Protein AF-0000000084952678 (afdb_homodimer)

Sequence (380 aa):
MEDLIHIQKTFEKIVFIDKRVNNREFEDCIFKNCDFSNSDFSNNTFMDCEFIDCNLSMTQLLGTSLKTVNFTNCKLMGIQFHSCTDFLFGVNFQDCVLDYSSFSNKKMPKTKFNNCSMKEVSFIGTILTQSVFDNCNLEGAIFNDTQLKEVNFLTAYNYKIDPEYNPMKKARFSSQGIPGLLDKYDIKIQMEDLIHIQKTFEKIVFIDKRVNNREFEDCIFKNCDFSNSDFSNNTFMDCEFIDCNLSMTQLLGTSLKTVNFTNCKLMGIQFHSCTDFLFGVNFQDCVLDYSSFSNKKMPKTKFNNCSMKEVSFIGTILTQSVFDNCNLEGAIFNDTQLKEVNFLTAYNYKIDPEYNPMKKARFSSQGIPGLLDKYDIKIQ

Foldseek 3Di:
DPAAEAECEEAEAAEQDQEEDERHEYENYEYECYEHDLYEHEHYEYANYEYENYEHDNYEHAQYHDAAYEYELYEHEQYACCRYDQVNREYEYYNYEHENYEPELHEYEQHEDANYEHALYEHHNYEHACYEHHQYEHANYDDFLYEAALYECDNYANAADACVGYPYHNYDYHPVHCVSNVVVVPDDDD/DPAAEAECEEAEAAEQDQEEDERHEYENYEYECYEHDLYEHEHYEYANYEYENYEHDNYEHAQYHDAAYEYELYEHEQYACCRYDQVNREYEYYNYEHENYEPELHEYEQHEDANYEHALYEHHNYEHACYEHHQYEHANYDDFLYEQAQYECDNYANAADACVGYPYHNYDYHPVHCVSNVVVVPDDDD

Nearest PDB structures (foldseek):
  2xt2-assembly1_B  TM=9.492E-01  e=3.886E-18  Xanthomonas albilineans
  2xt4-assembly1_A  TM=9.647E-01  e=7.272E-17  Xanthomonas albilineans
  2xty-assembly1_A  TM=5.445E-01  e=5.117E-12  Klebsiella pneumoniae
  2xtx-assembly1_B  TM=5.196E-01  e=2.709E-11  Klebsiella pneumoniae
  5dqa-assembly3_C-2  TM=5.218E-01  e=1.540E-09  synthetic construct

Organism: Flavobacterium frigoris (strain PS1) (NCBI:txid1086011)

Structure (mmCIF, N/CA/C/O backbone):
data_AF-0000000084952678-model_v1
#
loop_
_entity.id
_entity.type
_entity.pdbx_description
1 polymer 'Pentapeptide repeat-containing protein'
#
loop_
_atom_site.group_PDB
_atom_site.id
_atom_site.type_symbol
_atom_site.label_atom_id
_atom_site.label_alt_id
_atom_site.label_comp_id
_atom_site.label_asym_id
_atom_site.label_entity_id
_atom_site.label_seq_id
_atom_site.pdbx_PDB_ins_code
_atom_site.Cartn_x
_atom_site.Cartn_y
_atom_site.Cartn_z
_atom_site.occupancy
_atom_site.B_iso_or_equiv
_atom_site.auth_seq_id
_atom_site.auth_comp_id
_atom_site.auth_asym_id
_atom_site.auth_atom_id
_atom_site.pdbx_PDB_model_num
ATOM 1 N N . MET A 1 1 ? -4.527 -42.344 -37.062 1 42.5 1 MET A N 1
ATOM 2 C CA . MET A 1 1 ? -3.441 -42.906 -36.281 1 42.5 1 MET A CA 1
ATOM 3 C C . MET A 1 1 ? -3.91 -43.25 -34.875 1 42.5 1 MET A C 1
ATOM 5 O O . MET A 1 1 ? -4.617 -42.438 -34.25 1 42.5 1 MET A O 1
ATOM 9 N N . GLU A 1 2 ? -4.18 -44.25 -34.438 1 49.59 2 GLU A N 1
ATOM 10 C CA . GLU A 1 2 ? -4.867 -44.656 -33.219 1 49.59 2 GLU A CA 1
ATOM 11 C C . GLU A 1 2 ? -4.215 -44.062 -31.984 1 49.59 2 GLU A C 1
ATOM 13 O O . GLU A 1 2 ? -3.006 -44.188 -31.781 1 49.59 2 GLU A O 1
ATOM 18 N N . ASP A 1 3 ? -4.684 -42.906 -31.391 1 63.06 3 ASP A N 1
ATOM 19 C CA . ASP A 1 3 ? -4.148 -42.312 -30.172 1 63.06 3 ASP A CA 1
ATOM 20 C C . ASP A 1 3 ? -3.844 -43.375 -29.125 1 63.06 3 ASP A C 1
ATOM 22 O O . ASP A 1 3 ? -4.641 -44.312 -28.922 1 63.06 3 ASP A O 1
ATOM 26 N N . LEU A 1 4 ? -2.58 -43.656 -28.875 1 87.19 4 LEU A N 1
ATOM 27 C CA . LEU A 1 4 ? -2.221 -44.562 -27.781 1 87.19 4 LEU A CA 1
ATOM 28 C C . LEU A 1 4 ? -2.725 -44.031 -26.453 1 87.19 4 LEU A C 1
ATOM 30 O O . LEU A 1 4 ? -2.537 -42.875 -26.125 1 87.19 4 LEU A O 1
ATOM 34 N N . ILE A 1 5 ? -3.738 -44.719 -25.859 1 94.31 5 ILE A N 1
ATOM 35 C CA . ILE A 1 5 ? -4.332 -44.375 -24.578 1 94.31 5 ILE A CA 1
ATOM 36 C C . ILE A 1 5 ? -3.756 -45.281 -23.484 1 94.31 5 ILE A C 1
ATOM 38 O O . ILE A 1 5 ? -3.688 -46.5 -23.641 1 94.31 5 ILE A O 1
ATOM 42 N N . HIS A 1 6 ? -3.271 -44.656 -22.453 1 96.69 6 HIS A N 1
ATOM 43 C CA . HIS A 1 6 ? -2.818 -45.344 -21.234 1 96.69 6 HIS A CA 1
ATOM 44 C C . HIS A 1 6 ? -3.744 -45.031 -20.062 1 96.69 6 HIS A C 1
ATOM 46 O O . HIS A 1 6 ? -3.998 -43.875 -19.75 1 96.69 6 HIS A O 1
ATOM 52 N N . ILE A 1 7 ? -4.285 -46.094 -19.5 1 97.56 7 ILE A N 1
ATOM 53 C CA . ILE A 1 7 ? -5.207 -45.906 -18.391 1 97.56 7 ILE A CA 1
ATOM 54 C C . ILE A 1 7 ? -4.695 -46.656 -17.172 1 97.56 7 ILE A C 1
ATOM 56 O O . ILE A 1 7 ? -4.312 -47.812 -17.281 1 97.56 7 ILE A O 1
ATOM 60 N N . GLN A 1 8 ? -4.605 -46 -16.062 1 98.06 8 GLN A N 1
ATOM 61 C CA . GLN A 1 8 ? -4.277 -46.625 -14.789 1 98.06 8 GLN A CA 1
ATOM 62 C C . GLN A 1 8 ? -2.943 -47.344 -14.867 1 98.06 8 GLN A C 1
ATOM 64 O O . GLN A 1 8 ? -2.85 -48.531 -14.5 1 98.06 8 GLN A O 1
ATOM 69 N N . LYS A 1 9 ? -2.023 -46.656 -15.375 1 97.94 9 LYS A N 1
ATOM 70 C CA . LYS A 1 9 ? -0.67 -47.188 -15.469 1 97.94 9 LYS A CA 1
ATOM 71 C C . LYS A 1 9 ? 0.309 -46.375 -14.633 1 97.94 9 LYS A C 1
ATOM 73 O O . LYS A 1 9 ? 0.067 -45.188 -14.367 1 97.94 9 LYS A O 1
ATOM 78 N N . THR A 1 10 ? 1.271 -47.062 -14.148 1 98.62 10 THR A N 1
ATOM 79 C CA . THR A 1 10 ? 2.395 -46.406 -13.492 1 98.62 10 THR A CA 1
ATOM 80 C C . THR A 1 10 ? 3.65 -46.5 -14.359 1 98.62 10 THR A C 1
ATOM 82 O O . THR A 1 10 ? 4.02 -47.594 -14.812 1 98.62 10 THR A O 1
ATOM 85 N N . PHE A 1 11 ? 4.262 -45.438 -14.688 1 98.06 11 PHE A N 1
ATOM 86 C CA . PHE A 1 11 ? 5.531 -45.312 -15.398 1 98.06 11 PHE A CA 1
ATOM 87 C C . PHE A 1 11 ? 6.648 -44.938 -14.445 1 98.06 11 PHE A C 1
ATOM 89 O O . PHE A 1 11 ? 6.613 -43.844 -13.844 1 98.06 11 PHE A O 1
ATOM 96 N N . GLU A 1 12 ? 7.57 -45.812 -14.219 1 98.25 12 GLU A N 1
ATOM 97 C CA . GLU A 1 12 ? 8.609 -45.594 -13.219 1 98.25 12 GLU A CA 1
ATOM 98 C C . GLU A 1 12 ? 10 -45.594 -13.859 1 98.25 12 GLU A C 1
ATOM 100 O O . GLU A 1 12 ? 10.297 -46.469 -14.68 1 98.25 12 GLU A O 1
ATOM 105 N N . LYS A 1 13 ? 10.828 -44.594 -13.578 1 98.25 13 LYS A N 1
ATOM 106 C CA . LYS A 1 13 ? 12.234 -44.5 -13.945 1 98.25 13 LYS A CA 1
ATOM 107 C C . LYS A 1 13 ? 12.414 -44.469 -15.461 1 98.25 13 LYS A C 1
ATOM 109 O O . LYS A 1 13 ? 13.32 -45.094 -16 1 98.25 13 LYS A O 1
ATOM 114 N N . ILE A 1 14 ? 11.484 -43.812 -15.977 1 97.38 14 ILE A N 1
ATOM 115 C CA . ILE A 1 14 ? 11.594 -43.594 -17.422 1 97.38 14 ILE A CA 1
ATOM 116 C C . ILE A 1 14 ? 12.438 -42.375 -17.703 1 97.38 14 ILE A C 1
ATOM 118 O O . ILE A 1 14 ? 12.227 -41.312 -17.109 1 97.38 14 ILE A O 1
ATOM 122 N N . VAL A 1 15 ? 13.438 -42.469 -18.562 1 97.44 15 VAL A N 1
ATOM 123 C CA . VAL A 1 15 ? 14.281 -41.344 -18.984 1 97.44 15 VAL A CA 1
ATOM 124 C C . VAL A 1 15 ? 14.008 -41.031 -20.453 1 97.44 15 VAL A C 1
ATOM 126 O O . VAL A 1 15 ? 14.445 -41.75 -21.344 1 97.44 15 VAL A O 1
ATOM 129 N N . PHE A 1 16 ? 13.258 -40.094 -20.766 1 95.38 16 PHE A N 1
ATOM 130 C CA . PHE A 1 16 ? 12.906 -39.625 -22.109 1 95.38 16 PHE A CA 1
ATOM 131 C C . PHE A 1 16 ? 13.398 -38.219 -22.344 1 95.38 16 PHE A C 1
ATOM 133 O O . PHE A 1 16 ? 12.633 -37.344 -22.781 1 95.38 16 PHE A O 1
ATOM 140 N N . ILE A 1 17 ? 14.664 -37.906 -22.078 1 95.25 17 ILE A N 1
ATOM 141 C CA . ILE A 1 17 ? 15.289 -36.625 -22.266 1 95.25 17 ILE A CA 1
ATOM 142 C C . ILE A 1 17 ? 15.406 -36.312 -23.75 1 95.25 17 ILE A C 1
ATOM 144 O O . ILE A 1 17 ? 15.828 -37.156 -24.547 1 95.25 17 ILE A O 1
ATOM 148 N N . ASP A 1 18 ? 14.945 -35.156 -24.203 1 95.25 18 ASP A N 1
ATOM 149 C CA . ASP A 1 18 ? 15.094 -34.688 -25.578 1 95.25 18 ASP A CA 1
ATOM 150 C C . ASP A 1 18 ? 14.312 -35.594 -26.547 1 95.25 18 ASP A C 1
ATOM 152 O O . ASP A 1 18 ? 14.742 -35.812 -27.672 1 95.25 18 ASP A O 1
ATOM 156 N N . LYS A 1 19 ? 13.258 -36.188 -25.969 1 95.25 19 LYS A N 1
ATOM 157 C CA . LYS A 1 19 ? 12.438 -37.031 -26.812 1 95.25 19 LYS A CA 1
ATOM 158 C C . LYS A 1 19 ? 11.094 -36.375 -27.125 1 95.25 19 LYS A C 1
ATOM 160 O O . LYS A 1 19 ? 10.773 -35.312 -26.594 1 95.25 19 LYS A O 1
ATOM 165 N N . ARG A 1 20 ? 10.438 -37.031 -28.109 1 95.81 20 ARG A N 1
ATOM 166 C CA . ARG A 1 20 ? 9.094 -36.594 -28.469 1 95.81 20 ARG A CA 1
ATOM 167 C C . ARG A 1 20 ? 8.055 -37.656 -28.156 1 95.81 20 ARG A C 1
ATOM 169 O O . ARG A 1 20 ? 8.188 -38.812 -28.578 1 95.81 20 ARG A O 1
ATOM 176 N N . VAL A 1 21 ? 7.207 -37.375 -27.344 1 93.25 21 VAL A N 1
ATOM 177 C CA . VAL A 1 21 ? 6.043 -38.219 -27.016 1 93.25 21 VAL A CA 1
ATOM 178 C C . VAL A 1 21 ? 4.766 -37.375 -27.203 1 93.25 21 VAL A C 1
ATOM 180 O O . VAL A 1 21 ? 4.422 -36.562 -26.375 1 93.25 21 VAL A O 1
ATOM 183 N N . ASN A 1 22 ? 4.117 -37.594 -28.344 1 95.94 22 ASN A N 1
ATOM 184 C CA . ASN A 1 22 ? 2.992 -36.75 -28.688 1 95.94 22 ASN A CA 1
ATOM 185 C C . ASN A 1 22 ? 1.729 -37.531 -28.969 1 95.94 22 ASN A C 1
ATOM 187 O O . ASN A 1 22 ? 1.797 -38.75 -29.188 1 95.94 22 ASN A O 1
ATOM 191 N N . ASN A 1 23 ? 0.674 -36.906 -28.828 1 95.88 23 ASN A N 1
ATOM 192 C CA . ASN A 1 23 ? -0.629 -37.438 -29.219 1 95.88 23 ASN A CA 1
ATOM 193 C C . ASN A 1 23 ? -0.974 -38.688 -28.438 1 95.88 23 ASN A C 1
ATOM 195 O O . ASN A 1 23 ? -1.36 -39.719 -29.031 1 95.88 23 ASN A O 1
ATOM 199 N N . ARG A 1 24 ? -0.825 -38.625 -27.25 1 96.81 24 ARG A N 1
ATOM 200 C CA . ARG A 1 24 ? -1.184 -39.688 -26.344 1 96.81 24 ARG A CA 1
ATOM 201 C C . ARG A 1 24 ? -2.148 -39.219 -25.266 1 96.81 24 ARG A C 1
ATOM 203 O O . ARG A 1 24 ? -2.311 -38 -25.062 1 96.81 24 ARG A O 1
ATOM 210 N N . GLU A 1 25 ? -2.834 -40.094 -24.734 1 98.12 25 GLU A N 1
ATOM 211 C CA . GLU A 1 25 ? -3.73 -39.812 -23.625 1 98.12 25 GLU A CA 1
ATOM 212 C C . GLU A 1 25 ? -3.373 -40.656 -22.391 1 98.12 25 GLU A C 1
ATOM 214 O O . GLU A 1 25 ? -3.174 -41.875 -22.5 1 98.12 25 GLU A O 1
ATOM 219 N N . PHE A 1 26 ? -3.285 -40.031 -21.344 1 98.38 26 PHE A N 1
ATOM 220 C CA . PHE A 1 26 ? -3.014 -40.656 -20.062 1 98.38 26 PHE A CA 1
ATOM 221 C C . PHE A 1 26 ? -4.121 -40.375 -19.062 1 98.38 26 PHE A C 1
ATOM 223 O O . PHE A 1 26 ? -4.445 -39.188 -18.812 1 98.38 26 PHE A O 1
ATOM 230 N N . GLU A 1 27 ? -4.734 -41.375 -18.578 1 98.5 27 GLU A N 1
ATOM 231 C CA . GLU A 1 27 ? -5.789 -41.188 -17.594 1 98.5 27 GLU A CA 1
ATOM 232 C C . GLU A 1 27 ? -5.496 -42.031 -16.344 1 98.5 27 GLU A C 1
ATOM 234 O O . GLU A 1 27 ? -5.234 -43.219 -16.438 1 98.5 27 GLU A O 1
ATOM 239 N N . ASP A 1 28 ? -5.539 -41.344 -15.18 1 98.69 28 ASP A N 1
ATOM 240 C CA . ASP A 1 28 ? -5.305 -42.031 -13.914 1 98.69 28 ASP A CA 1
ATOM 241 C C . ASP A 1 28 ? -3.947 -42.719 -13.906 1 98.69 28 ASP A C 1
ATOM 243 O O . ASP A 1 28 ? -3.836 -43.875 -13.492 1 98.69 28 ASP A O 1
ATOM 247 N N . CYS A 1 29 ? -2.984 -42.094 -14.461 1 98.75 29 CYS A N 1
ATOM 248 C CA . CYS A 1 29 ? -1.635 -42.625 -14.516 1 98.75 29 CYS A CA 1
ATOM 249 C C . CYS A 1 29 ? -0.728 -41.969 -13.492 1 98.75 29 CYS A C 1
ATOM 251 O O . CYS A 1 29 ? -1.014 -40.844 -13.047 1 98.75 29 CYS A O 1
ATOM 253 N N . ILE A 1 30 ? 0.281 -42.656 -13.07 1 98.88 30 ILE A N 1
ATOM 254 C CA . ILE A 1 30 ? 1.311 -42.125 -12.172 1 98.88 30 ILE A CA 1
ATOM 255 C C . ILE A 1 30 ? 2.672 -42.219 -12.859 1 98.88 30 ILE A C 1
ATOM 257 O O . ILE A 1 30 ? 3.033 -43.25 -13.43 1 98.88 30 ILE A O 1
ATOM 261 N N . PHE A 1 31 ? 3.398 -41.156 -12.883 1 98.81 31 PHE A N 1
ATOM 262 C CA . PHE A 1 31 ? 4.785 -41.094 -13.32 1 98.81 31 PHE A CA 1
ATOM 263 C C . PHE A 1 31 ? 5.719 -40.875 -12.141 1 98.81 31 PHE A C 1
ATOM 265 O O . PHE A 1 31 ? 5.562 -39.906 -11.391 1 98.81 31 PHE A O 1
ATOM 272 N N . LYS A 1 32 ? 6.625 -41.812 -11.914 1 98.75 32 LYS A N 1
ATOM 273 C CA . LYS A 1 32 ? 7.492 -41.75 -10.742 1 98.75 32 LYS A CA 1
ATOM 274 C C . LYS A 1 32 ? 8.961 -41.781 -11.141 1 98.75 32 LYS A C 1
ATOM 276 O O . LYS A 1 32 ? 9.375 -42.656 -11.914 1 98.75 32 LYS A O 1
ATOM 281 N N . ASN A 1 33 ? 9.711 -40.812 -10.609 1 98.75 33 ASN A N 1
ATOM 282 C CA . ASN A 1 33 ? 11.164 -40.812 -10.789 1 98.75 33 ASN A CA 1
ATOM 283 C C . ASN A 1 33 ? 11.539 -40.812 -12.273 1 98.75 33 ASN A C 1
ATOM 285 O O . ASN A 1 33 ? 12.43 -41.562 -12.688 1 98.75 33 ASN A O 1
ATOM 289 N N . CYS A 1 34 ? 10.828 -40.094 -13 1 98.75 34 CYS A N 1
ATOM 290 C CA . CYS A 1 34 ? 11.094 -40 -14.43 1 98.75 34 CYS A CA 1
ATOM 291 C C . CYS A 1 34 ? 11.852 -38.75 -14.781 1 98.75 34 CYS A C 1
ATOM 293 O O . CYS A 1 34 ? 11.812 -37.75 -14.023 1 98.75 34 CYS A O 1
ATOM 295 N N . ASP A 1 35 ? 12.617 -38.688 -15.836 1 98.75 35 ASP A N 1
ATOM 296 C CA . ASP A 1 35 ? 13.273 -37.5 -16.391 1 98.75 35 ASP A CA 1
ATOM 297 C C . ASP A 1 35 ? 12.797 -37.25 -17.812 1 98.75 35 ASP A C 1
ATOM 299 O O . ASP A 1 35 ? 13.156 -37.969 -18.75 1 98.75 35 ASP A O 1
ATOM 303 N N . PHE A 1 36 ? 12 -36.25 -17.953 1 98.38 36 PHE A N 1
ATOM 304 C CA . PHE A 1 36 ? 11.438 -35.844 -19.234 1 98.38 36 PHE A CA 1
ATOM 305 C C . PHE A 1 36 ? 11.984 -34.5 -19.672 1 98.38 36 PHE A C 1
ATOM 307 O O . PHE A 1 36 ? 11.352 -33.781 -20.453 1 98.38 36 PHE A O 1
ATOM 314 N N . SER A 1 37 ? 13.156 -34.062 -19.094 1 98.31 37 SER A N 1
ATOM 315 C CA . SER A 1 37 ? 13.688 -32.75 -19.359 1 98.31 37 SER A CA 1
ATOM 316 C C . SER A 1 37 ? 13.945 -32.531 -20.844 1 98.31 37 SER A C 1
ATOM 318 O O . SER A 1 37 ? 14.359 -33.469 -21.547 1 98.31 37 SER A O 1
ATOM 320 N N . ASN A 1 38 ? 13.625 -31.375 -21.375 1 98.19 38 ASN A N 1
ATOM 321 C CA . ASN A 1 38 ? 13.859 -30.906 -22.734 1 98.19 38 ASN A CA 1
ATOM 322 C C . ASN A 1 38 ? 13.062 -31.719 -23.75 1 98.19 38 ASN A C 1
ATOM 324 O O . ASN A 1 38 ? 13.383 -31.719 -24.938 1 98.19 38 ASN A O 1
ATOM 328 N N . SER A 1 39 ? 12.031 -32.375 -23.281 1 98.12 39 SER A N 1
ATOM 329 C CA . SER A 1 39 ? 11.25 -33.219 -24.188 1 98.12 39 SER A CA 1
ATOM 330 C C . SER A 1 39 ? 10.055 -32.469 -24.766 1 98.12 39 SER A C 1
ATOM 332 O O . SER A 1 39 ? 9.781 -31.328 -24.344 1 98.12 39 SER A O 1
ATOM 334 N N . ASP A 1 40 ? 9.531 -33.062 -25.812 1 98.38 40 ASP A N 1
ATOM 335 C CA . ASP A 1 40 ? 8.328 -32.5 -26.453 1 98.38 40 ASP A CA 1
ATOM 336 C C . ASP A 1 40 ? 7.105 -33.375 -26.125 1 98.38 40 ASP A C 1
ATOM 338 O O . ASP A 1 40 ? 6.906 -34.438 -26.703 1 98.38 40 ASP A O 1
ATOM 342 N N . PHE A 1 41 ? 6.277 -32.938 -25.25 1 97.81 41 PHE A N 1
ATOM 343 C CA . PHE A 1 41 ? 5.047 -33.594 -24.859 1 97.81 41 PHE A CA 1
ATOM 344 C C . PHE A 1 41 ? 3.828 -32.875 -25.422 1 97.81 41 PHE A C 1
ATOM 346 O O . PHE A 1 41 ? 2.762 -32.875 -24.797 1 97.81 41 PHE A O 1
ATOM 353 N N . SER A 1 42 ? 3.996 -32.219 -26.547 1 98.06 42 SER A N 1
ATOM 354 C CA . SER A 1 42 ? 2.896 -31.469 -27.141 1 98.06 42 SER A CA 1
ATOM 355 C C . SER A 1 42 ? 1.737 -32.375 -27.516 1 98.06 42 SER A C 1
ATOM 357 O O . SER A 1 42 ? 1.946 -33.531 -27.859 1 98.06 42 SER A O 1
ATOM 359 N N . ASN A 1 43 ? 0.541 -31.906 -27.359 1 97.75 43 ASN A N 1
ATOM 360 C CA . ASN A 1 43 ? -0.7 -32.5 -27.812 1 97.75 43 ASN A CA 1
ATOM 361 C C . ASN A 1 43 ? -0.975 -33.844 -27.094 1 97.75 43 ASN A C 1
ATOM 363 O O . ASN A 1 43 ? -1.521 -34.75 -27.688 1 97.75 43 ASN A O 1
ATOM 367 N N . ASN A 1 44 ? -0.553 -33.938 -25.906 1 98.12 44 ASN A N 1
ATOM 368 C CA . ASN A 1 44 ? -0.97 -35.031 -25.047 1 98.12 44 ASN A CA 1
ATOM 369 C C . ASN A 1 44 ? -2.121 -34.625 -24.141 1 98.12 44 ASN A C 1
ATOM 371 O O . ASN A 1 44 ? -2.375 -33.438 -23.953 1 98.12 44 ASN A O 1
ATOM 375 N N . THR A 1 45 ? -2.832 -35.531 -23.656 1 98.56 45 THR A N 1
ATOM 376 C CA . THR A 1 45 ? -3.838 -35.312 -22.625 1 98.56 45 THR A CA 1
ATOM 377 C C . THR A 1 45 ? -3.48 -36.062 -21.344 1 98.56 45 THR A C 1
ATOM 379 O O . THR A 1 45 ? -3.225 -37.281 -21.391 1 98.56 45 THR A O 1
ATOM 382 N N . PHE A 1 46 ? -3.424 -35.406 -20.297 1 98.69 46 PHE A N 1
ATOM 383 C CA . PHE A 1 46 ? -3.27 -36 -18.969 1 98.69 46 PHE A CA 1
ATOM 384 C C . PHE A 1 46 ? -4.492 -35.719 -18.109 1 98.69 46 PHE A C 1
ATOM 386 O O . PHE A 1 46 ? -4.844 -34.562 -17.891 1 98.69 46 PHE A O 1
ATOM 393 N N . MET A 1 47 ? -5.191 -36.656 -17.703 1 98.69 47 MET A N 1
ATOM 394 C CA . MET A 1 47 ? -6.371 -36.5 -16.844 1 98.69 47 MET A CA 1
ATOM 395 C C . MET A 1 47 ? -6.227 -37.312 -15.57 1 98.69 47 MET A C 1
ATOM 397 O O . MET A 1 47 ? -5.98 -38.531 -15.617 1 98.69 47 MET A O 1
ATOM 401 N N . ASP A 1 48 ? -6.34 -36.656 -14.398 1 98.75 48 ASP A N 1
ATOM 402 C CA . ASP A 1 48 ? -6.227 -37.312 -13.094 1 98.75 48 ASP A CA 1
ATOM 403 C C . ASP A 1 48 ? -4.906 -38.062 -12.969 1 98.75 48 ASP A C 1
ATOM 405 O O . ASP A 1 48 ? -4.887 -39.219 -12.555 1 98.75 48 ASP A O 1
ATOM 409 N N . CYS A 1 49 ? -3.846 -37.406 -13.352 1 98.88 49 CYS A N 1
ATOM 410 C CA . CYS A 1 49 ? -2.521 -38.031 -13.32 1 98.88 49 CYS A CA 1
ATOM 411 C C . CYS A 1 49 ? -1.673 -37.438 -12.203 1 98.88 49 CYS A C 1
ATOM 413 O O . CYS A 1 49 ? -2.008 -36.375 -11.664 1 98.88 49 CYS A O 1
ATOM 415 N N . GLU A 1 50 ? -0.623 -38.156 -11.836 1 98.88 50 GLU A N 1
ATOM 416 C CA . GLU A 1 50 ? 0.339 -37.688 -10.836 1 98.88 50 GLU A CA 1
ATOM 417 C C . GLU A 1 50 ? 1.771 -37.812 -11.344 1 98.88 50 GLU A C 1
ATOM 419 O O . GLU A 1 50 ? 2.127 -38.844 -11.945 1 98.88 50 GLU A O 1
ATOM 424 N N . PHE A 1 51 ? 2.52 -36.812 -11.195 1 98.94 51 PHE A N 1
ATOM 425 C CA . PHE A 1 51 ? 3.965 -36.844 -11.375 1 98.94 51 PHE A CA 1
ATOM 426 C C . PHE A 1 51 ? 4.68 -36.719 -10.031 1 98.94 51 PHE A C 1
ATOM 428 O O . PHE A 1 51 ? 4.41 -35.812 -9.258 1 98.94 51 PHE A O 1
ATOM 435 N N . ILE A 1 52 ? 5.539 -37.656 -9.664 1 98.94 52 ILE A N 1
ATOM 436 C CA . ILE A 1 52 ? 6.234 -37.688 -8.383 1 98.94 52 ILE A CA 1
ATOM 437 C C . ILE A 1 52 ? 7.734 -37.844 -8.617 1 98.94 52 ILE A C 1
ATOM 439 O O . ILE A 1 52 ? 8.172 -38.781 -9.281 1 98.94 52 ILE A O 1
ATOM 443 N N . ASP A 1 53 ? 8.531 -36.906 -8.094 1 98.88 53 ASP A N 1
ATOM 444 C CA . ASP A 1 53 ? 9.984 -36.969 -8.188 1 98.88 53 ASP A CA 1
ATOM 445 C C . ASP A 1 53 ? 10.445 -37.031 -9.641 1 98.88 53 ASP A C 1
ATOM 447 O O . ASP A 1 53 ? 11.273 -37.844 -10.008 1 98.88 53 ASP A O 1
ATOM 451 N N . CYS A 1 54 ? 9.867 -36.188 -10.43 1 98.94 54 CYS A N 1
ATOM 452 C CA . CYS A 1 54 ? 10.211 -36.156 -11.844 1 98.94 54 CYS A CA 1
ATOM 453 C C . CYS A 1 54 ? 10.93 -34.875 -12.211 1 98.94 54 CYS A C 1
ATOM 455 O O . CYS A 1 54 ? 10.828 -33.875 -11.492 1 98.94 54 CYS A O 1
ATOM 457 N N . ASN A 1 55 ? 11.719 -34.906 -13.211 1 98.88 55 ASN A N 1
ATOM 458 C CA . ASN A 1 55 ? 12.289 -33.719 -13.852 1 98.88 55 ASN A CA 1
ATOM 459 C C . ASN A 1 55 ? 11.617 -33.438 -15.195 1 98.88 55 ASN A C 1
ATOM 461 O O . ASN A 1 55 ? 11.734 -34.219 -16.141 1 98.88 55 ASN A O 1
ATOM 465 N N . LEU A 1 56 ? 10.914 -32.406 -15.297 1 98.62 56 LEU A N 1
ATOM 466 C CA . LEU A 1 56 ? 10.242 -32 -16.531 1 98.62 56 LEU A CA 1
ATOM 467 C C . LEU A 1 56 ? 10.789 -30.672 -17.031 1 98.62 56 LEU A C 1
ATOM 469 O O . LEU A 1 56 ? 10.109 -29.953 -17.781 1 98.62 56 LEU A O 1
ATOM 473 N N . SER A 1 57 ? 11.984 -30.25 -16.594 1 98.69 57 SER A N 1
ATOM 474 C CA . SER A 1 57 ? 12.531 -28.953 -16.953 1 98.69 57 SER A CA 1
ATOM 475 C C . SER A 1 57 ? 12.555 -28.75 -18.469 1 98.69 57 SER A C 1
ATOM 477 O O . SER A 1 57 ? 12.977 -29.656 -19.203 1 98.69 57 SER A O 1
ATOM 479 N N . MET A 1 58 ? 12.047 -27.703 -18.969 1 98.5 58 MET A N 1
ATOM 480 C CA . MET A 1 58 ? 12.094 -27.234 -20.359 1 98.5 58 MET A CA 1
ATOM 481 C C . MET A 1 58 ? 11.234 -28.125 -21.25 1 98.5 58 MET A C 1
ATOM 483 O O . MET A 1 58 ? 11.406 -28.141 -22.469 1 98.5 58 MET A O 1
ATOM 487 N N . THR A 1 59 ? 10.336 -28.922 -20.672 1 98.56 59 THR A N 1
ATOM 488 C CA . THR A 1 59 ? 9.414 -29.734 -21.469 1 98.56 59 THR A CA 1
ATOM 489 C C . THR A 1 59 ? 8.406 -28.859 -22.203 1 98.56 59 THR A C 1
ATOM 491 O O . THR A 1 59 ? 7.883 -27.891 -21.641 1 98.56 59 THR A O 1
ATOM 494 N N . GLN A 1 60 ? 8.188 -29.156 -23.469 1 98.56 60 GLN A N 1
ATOM 495 C CA . GLN A 1 60 ? 7.203 -28.438 -24.266 1 98.56 60 GLN A CA 1
ATOM 496 C C . GLN A 1 60 ? 5.809 -29.031 -24.078 1 98.56 60 GLN A C 1
ATOM 498 O O . GLN A 1 60 ? 5.641 -30.25 -24.156 1 98.56 60 GLN A O 1
ATOM 503 N N . LEU A 1 61 ? 4.84 -28.188 -23.906 1 98.44 61 LEU A N 1
ATOM 504 C CA . LEU A 1 61 ? 3.496 -28.656 -23.594 1 98.44 61 LEU A CA 1
ATOM 505 C C . LEU A 1 61 ? 2.467 -28.031 -24.516 1 98.44 61 LEU A C 1
ATOM 507 O O . LEU A 1 61 ? 1.297 -27.891 -24.156 1 98.44 61 LEU A O 1
ATOM 511 N N . LEU A 1 62 ? 2.873 -27.594 -25.719 1 98.25 62 LEU A N 1
ATOM 512 C CA . LEU A 1 62 ? 1.959 -26.938 -26.656 1 98.25 62 LEU A CA 1
ATOM 513 C C . LEU A 1 62 ? 0.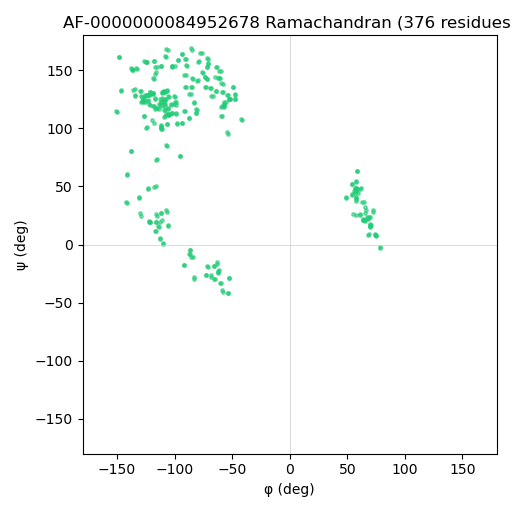746 -27.828 -26.938 1 98.25 62 LEU A C 1
ATOM 515 O O . LEU A 1 62 ? 0.891 -28.969 -27.375 1 98.25 62 LEU A O 1
ATOM 519 N N . GLY A 1 63 ? -0.428 -27.281 -26.656 1 98.25 63 GLY A N 1
ATOM 520 C CA . GLY A 1 63 ? -1.659 -27.984 -26.969 1 98.25 63 GLY A CA 1
ATOM 521 C C . GLY A 1 63 ? -1.948 -29.125 -26.016 1 98.25 63 GLY A C 1
ATOM 522 O O . GLY A 1 63 ? -2.891 -29.891 -26.219 1 98.25 63 GLY A O 1
ATOM 523 N N . THR A 1 64 ? -1.225 -29.25 -25.047 1 98.62 64 THR A N 1
ATOM 524 C CA . THR A 1 64 ? -1.395 -30.344 -24.078 1 98.62 64 THR A CA 1
ATOM 525 C C . THR A 1 64 ? -2.521 -30.016 -23.109 1 98.62 64 THR A C 1
ATOM 527 O O . THR A 1 64 ? -2.693 -28.875 -22.703 1 98.62 64 THR A O 1
ATOM 530 N N . SER A 1 65 ? -3.305 -31.016 -22.75 1 98.69 65 SER A N 1
ATOM 531 C CA . SER A 1 65 ? -4.367 -30.891 -21.75 1 98.69 65 SER A CA 1
ATOM 532 C C . SER A 1 65 ? -3.928 -31.438 -20.406 1 98.69 65 SER A C 1
ATOM 534 O O . SER A 1 65 ? -3.582 -32.625 -20.281 1 98.69 65 SER A O 1
ATOM 536 N N . LEU A 1 66 ? -3.947 -30.641 -19.469 1 98.81 66 LEU A N 1
ATOM 537 C CA . LEU A 1 66 ? -3.691 -31.031 -18.094 1 98.81 66 LEU A CA 1
ATOM 538 C C . LEU A 1 66 ? -4.957 -30.906 -17.25 1 98.81 66 LEU A C 1
ATOM 540 O O . LEU A 1 66 ? -5.348 -29.797 -16.875 1 98.81 66 LEU A O 1
ATOM 544 N N . LYS A 1 67 ? -5.605 -32 -17.016 1 98.56 67 LYS A N 1
ATOM 545 C CA . LYS A 1 67 ? -6.875 -32.031 -16.281 1 98.56 67 LYS A CA 1
ATOM 546 C C . LYS A 1 67 ? -6.715 -32.719 -14.922 1 98.56 67 LYS A C 1
ATOM 548 O O . LYS A 1 67 ? -6.703 -33.938 -14.828 1 98.56 67 LYS A O 1
ATOM 553 N N . THR A 1 68 ? -6.648 -31.922 -13.883 1 98.12 68 THR A N 1
ATOM 554 C CA . THR A 1 68 ? -6.434 -32.406 -12.523 1 98.12 68 THR A CA 1
ATOM 555 C C . THR A 1 68 ? -5.125 -33.188 -12.422 1 98.12 68 THR A C 1
ATOM 557 O O . THR A 1 68 ? -5.133 -34.375 -12.156 1 98.12 68 THR A O 1
ATOM 560 N N . VAL A 1 69 ? -4.09 -32.562 -12.648 1 98.88 69 VAL A N 1
ATOM 561 C CA . VAL A 1 69 ? -2.762 -33.156 -12.602 1 98.88 69 VAL A CA 1
ATOM 562 C C . VAL A 1 69 ? -2.002 -32.656 -11.383 1 98.88 69 VAL A C 1
ATOM 564 O O . VAL A 1 69 ? -1.998 -31.438 -11.102 1 98.88 69 VAL A O 1
ATOM 567 N N . ASN A 1 70 ? -1.42 -33.531 -10.641 1 98.94 70 ASN A N 1
ATOM 568 C CA . ASN A 1 70 ? -0.665 -33.188 -9.438 1 98.94 70 ASN A CA 1
ATOM 569 C C . ASN A 1 70 ? 0.829 -33.438 -9.625 1 98.94 70 ASN A C 1
ATOM 571 O O . ASN A 1 70 ? 1.227 -34.5 -10.109 1 98.94 70 ASN A O 1
ATOM 575 N N . PHE A 1 71 ? 1.619 -32.469 -9.297 1 98.94 71 PHE A N 1
ATOM 576 C CA . PHE A 1 71 ? 3.072 -32.594 -9.305 1 98.94 71 PHE A CA 1
ATOM 577 C C . PHE A 1 71 ? 3.631 -32.562 -7.891 1 98.94 71 PHE A C 1
ATOM 579 O O . PHE A 1 71 ? 3.326 -31.625 -7.125 1 98.94 71 PHE A O 1
ATOM 586 N N . THR A 1 72 ? 4.398 -33.531 -7.504 1 98.94 72 THR A N 1
ATOM 587 C CA . THR A 1 72 ? 5.016 -33.594 -6.184 1 98.94 72 THR A CA 1
ATOM 588 C C . THR A 1 72 ? 6.523 -33.781 -6.297 1 98.94 72 THR A C 1
ATOM 590 O O . THR A 1 72 ? 6.977 -34.75 -6.91 1 98.94 72 THR A O 1
ATOM 593 N N . ASN A 1 73 ? 7.254 -32.875 -5.73 1 98.88 73 ASN A N 1
ATOM 594 C CA . ASN A 1 73 ? 8.711 -32.969 -5.723 1 98.88 73 ASN A CA 1
ATOM 595 C C . ASN A 1 73 ? 9.273 -33.062 -7.141 1 98.88 73 ASN A C 1
ATOM 597 O O . ASN A 1 73 ? 10.062 -33.938 -7.441 1 98.88 73 ASN A O 1
ATOM 601 N N . CYS A 1 74 ? 8.82 -32.188 -7.965 1 98.94 74 CYS A N 1
ATOM 602 C CA . CYS A 1 74 ? 9.234 -32.188 -9.359 1 98.94 74 CYS A CA 1
ATOM 603 C C . CYS A 1 74 ? 9.992 -30.891 -9.695 1 98.94 74 CYS A C 1
ATOM 605 O O . CYS A 1 74 ? 9.789 -29.859 -9.062 1 98.94 74 CYS A O 1
ATOM 607 N N . LYS A 1 75 ? 10.859 -30.984 -10.672 1 98.81 75 LYS A N 1
ATOM 608 C CA . LYS A 1 75 ? 11.477 -29.828 -11.305 1 98.81 75 LYS A CA 1
ATOM 609 C C . LYS A 1 75 ? 10.766 -29.469 -12.609 1 98.81 75 LYS A C 1
ATOM 611 O O . LYS A 1 75 ? 10.773 -30.25 -13.562 1 98.81 75 LYS A O 1
ATOM 616 N N . LEU A 1 76 ? 10.141 -28.375 -12.594 1 98.56 76 LEU A N 1
ATOM 617 C CA . LEU A 1 76 ? 9.391 -27.891 -13.742 1 98.56 76 LEU A CA 1
ATOM 618 C C . LEU A 1 76 ? 9.883 -26.5 -14.172 1 98.56 76 LEU A C 1
ATOM 620 O O . LEU A 1 76 ? 9.086 -25.578 -14.352 1 98.56 76 LEU A O 1
ATOM 624 N N . MET A 1 77 ? 11.156 -26.359 -14.297 1 98.81 77 MET A N 1
ATOM 625 C CA . MET A 1 77 ? 11.758 -25.078 -14.625 1 98.81 77 MET A CA 1
ATOM 626 C C . MET A 1 77 ? 11.523 -24.734 -16.094 1 98.81 77 MET A C 1
ATOM 628 O O . MET A 1 77 ? 11.719 -25.562 -16.969 1 98.81 77 MET A O 1
ATOM 632 N N . GLY A 1 78 ? 11.164 -23.547 -16.328 1 98.69 78 GLY A N 1
ATOM 633 C CA . GLY A 1 78 ? 11.109 -23.031 -17.688 1 98.69 78 GLY A CA 1
ATOM 634 C C . GLY A 1 78 ? 9.953 -23.594 -18.5 1 98.69 78 GLY A C 1
ATOM 635 O O . GLY A 1 78 ? 10.039 -23.719 -19.719 1 98.69 78 GLY A O 1
ATOM 636 N N . ILE A 1 79 ? 8.875 -23.953 -17.938 1 98.75 79 ILE A N 1
ATOM 637 C CA . ILE A 1 79 ? 7.734 -24.547 -18.625 1 98.75 79 ILE A CA 1
ATOM 638 C C . ILE A 1 79 ? 6.766 -23.453 -19.062 1 98.75 79 ILE A C 1
ATOM 640 O O . ILE A 1 79 ? 6.477 -22.531 -18.297 1 98.75 79 ILE A O 1
ATOM 644 N N . GLN A 1 80 ? 6.254 -23.5 -20.281 1 98.62 80 GLN A N 1
ATOM 645 C CA . GLN A 1 80 ? 5.262 -22.562 -20.797 1 98.62 80 GLN A CA 1
ATOM 646 C C . GLN A 1 80 ? 3.85 -23.109 -20.641 1 98.62 80 GLN A C 1
ATOM 648 O O . GLN A 1 80 ? 3.189 -23.438 -21.625 1 98.62 80 GLN A O 1
ATOM 653 N N . PHE A 1 81 ? 3.301 -23.094 -19.484 1 98.62 81 PHE A N 1
ATOM 654 C CA . PHE A 1 81 ? 1.985 -23.656 -19.219 1 98.62 81 PHE A CA 1
ATOM 655 C C . PHE A 1 81 ? 0.905 -22.938 -20 1 98.62 81 PHE A C 1
ATOM 657 O O . PHE A 1 81 ? -0.173 -23.484 -20.25 1 98.62 81 PHE A O 1
ATOM 664 N N . HIS A 1 82 ? 1.246 -21.672 -20.359 1 97.19 82 HIS A N 1
ATOM 665 C CA . HIS A 1 82 ? 0.268 -20.875 -21.094 1 97.19 82 HIS A CA 1
ATOM 666 C C . HIS A 1 82 ? -0.049 -21.5 -22.438 1 97.19 82 HIS A C 1
ATOM 668 O O . HIS A 1 82 ? -1.052 -21.156 -23.062 1 97.19 82 HIS A O 1
ATOM 674 N N . SER A 1 83 ? 0.76 -22.406 -22.938 1 97.81 83 SER A N 1
ATOM 675 C CA . SER A 1 83 ? 0.557 -23.078 -24.219 1 97.81 83 SER A CA 1
ATOM 676 C C . SER A 1 83 ? -0.384 -24.266 -24.078 1 97.81 83 SER A C 1
ATOM 678 O O . SER A 1 83 ? -0.862 -24.797 -25.078 1 97.81 83 SER A O 1
ATOM 680 N N . CYS A 1 84 ? -0.689 -24.656 -22.906 1 98.5 84 CYS A N 1
ATOM 681 C CA . CYS A 1 84 ? -1.635 -25.734 -22.672 1 98.5 84 CYS A CA 1
ATOM 682 C C . CYS A 1 84 ? -3.057 -25.312 -23 1 98.5 84 CYS A C 1
ATOM 684 O O . CYS A 1 84 ? -3.367 -24.125 -23 1 98.5 84 CYS A O 1
ATOM 686 N N . THR A 1 85 ? -3.914 -26.234 -23.219 1 97.81 85 THR A N 1
ATOM 687 C CA . THR A 1 85 ? -5.316 -25.922 -23.469 1 97.81 85 THR A CA 1
ATOM 688 C C . THR A 1 85 ? -5.996 -25.453 -22.188 1 97.81 85 THR A C 1
ATOM 690 O O . THR A 1 85 ? -5.602 -25.844 -21.094 1 97.81 85 THR A O 1
ATOM 693 N N . ASP A 1 86 ? -6.977 -24.672 -22.422 1 97.31 86 ASP A N 1
ATOM 694 C CA . ASP A 1 86 ? -7.668 -24.094 -21.266 1 97.31 86 ASP A CA 1
ATOM 695 C C . ASP A 1 86 ? -8.711 -25.047 -20.703 1 97.31 86 ASP A C 1
ATOM 697 O O . ASP A 1 86 ? -9.039 -25 -19.516 1 97.31 86 ASP A O 1
ATOM 701 N N . PHE A 1 87 ? -9.188 -25.859 -21.609 1 96.75 87 PHE A N 1
ATOM 702 C CA . PHE A 1 87 ? -10.305 -26.719 -21.219 1 96.75 87 PHE A CA 1
ATOM 703 C C . PHE A 1 87 ? -9.914 -27.625 -20.047 1 96.75 87 PHE A C 1
ATOM 705 O O . PHE A 1 87 ? -9.016 -28.453 -20.172 1 96.75 87 PHE A O 1
ATOM 712 N N . LEU A 1 88 ? -10.57 -27.484 -18.953 1 97.25 88 LEU A N 1
ATOM 713 C CA . LEU A 1 88 ? -10.453 -28.266 -17.719 1 97.25 88 LEU A CA 1
ATOM 714 C C . LEU A 1 88 ? -9.031 -28.219 -17.188 1 97.25 88 LEU A C 1
ATOM 716 O O . LEU A 1 88 ? -8.578 -29.172 -16.531 1 97.25 88 LEU A O 1
ATOM 720 N N . PHE A 1 89 ? -8.414 -27.172 -17.562 1 98.5 89 PHE A N 1
ATOM 721 C CA . PHE A 1 89 ? -7.059 -27 -17.047 1 98.5 89 PHE A CA 1
ATOM 722 C C . PHE A 1 89 ? -7.059 -27 -15.523 1 98.5 89 PHE A C 1
ATOM 724 O O . PHE A 1 89 ? -7.707 -26.156 -14.898 1 98.5 89 PHE A O 1
ATOM 731 N N . GLY A 1 90 ? -6.355 -27.953 -14.852 1 98.56 90 GLY A N 1
ATOM 732 C CA . GLY A 1 90 ? -6.254 -28.109 -13.406 1 98.56 90 GLY A CA 1
ATOM 733 C C . GLY A 1 90 ? -4.945 -28.734 -12.969 1 98.56 90 GLY A C 1
ATOM 734 O O . GLY A 1 90 ? -4.672 -29.906 -13.273 1 98.56 90 GLY A O 1
ATOM 735 N N . VAL A 1 91 ? -4.172 -27.953 -12.258 1 98.81 91 VAL A N 1
ATOM 736 C CA . VAL A 1 91 ? -2.857 -28.422 -11.828 1 98.81 91 VAL A CA 1
ATOM 737 C C . VAL A 1 91 ? -2.621 -28.031 -10.367 1 98.81 91 VAL A C 1
ATOM 739 O O . VAL A 1 91 ? -3.164 -27.031 -9.891 1 98.81 91 VAL A O 1
ATOM 742 N N . ASN A 1 92 ? -1.875 -28.797 -9.688 1 98.81 92 ASN A N 1
ATOM 743 C CA . ASN A 1 92 ? -1.395 -28.5 -8.336 1 98.81 92 ASN A CA 1
ATOM 744 C C . ASN A 1 92 ? 0.077 -28.875 -8.18 1 98.81 92 ASN A C 1
ATOM 746 O O . ASN A 1 92 ? 0.555 -29.828 -8.797 1 98.81 92 ASN A O 1
ATOM 750 N N . PHE A 1 93 ? 0.747 -28.172 -7.301 1 98.94 93 PHE A N 1
ATOM 751 C CA . PHE A 1 93 ? 2.186 -28.344 -7.145 1 98.94 93 PHE A CA 1
ATOM 752 C C . PHE A 1 93 ? 2.561 -28.438 -5.668 1 98.94 93 PHE A C 1
ATOM 754 O O . PHE A 1 93 ? 2.129 -27.594 -4.863 1 98.94 93 PHE A O 1
ATOM 761 N N . GLN A 1 94 ? 3.264 -29.406 -5.293 1 98.94 94 GLN A N 1
ATOM 762 C CA . GLN A 1 94 ? 3.822 -29.578 -3.957 1 98.94 94 GLN A CA 1
ATOM 763 C C . GLN A 1 94 ? 5.324 -29.844 -4.02 1 98.94 94 GLN A C 1
ATOM 765 O O . GLN A 1 94 ? 5.762 -30.797 -4.668 1 98.94 94 GLN A O 1
ATOM 770 N N . ASP A 1 95 ? 6.137 -29.016 -3.324 1 98.94 95 ASP A N 1
ATOM 771 C CA . ASP A 1 95 ? 7.582 -29.203 -3.256 1 98.94 95 ASP A CA 1
ATOM 772 C C . ASP A 1 95 ? 8.203 -29.203 -4.652 1 98.94 95 ASP A C 1
ATOM 774 O O . ASP A 1 95 ? 8.992 -30.094 -4.98 1 98.94 95 ASP A O 1
ATOM 778 N N . CYS A 1 96 ? 7.82 -28.219 -5.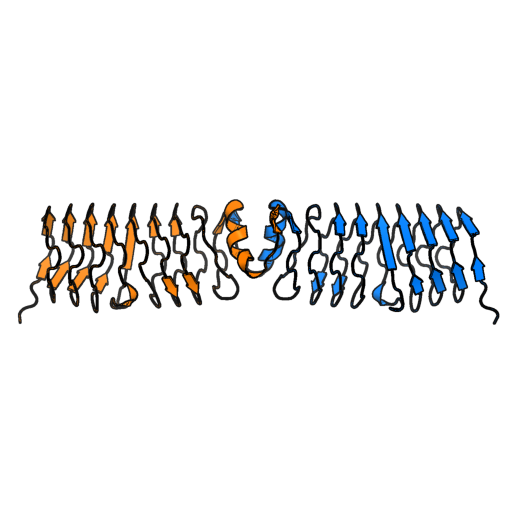441 1 98.94 96 CYS A N 1
ATOM 779 C CA . CYS A 1 96 ? 8.273 -28.188 -6.828 1 98.94 96 CYS A CA 1
ATOM 780 C C . CYS A 1 96 ? 9.102 -26.938 -7.102 1 98.94 96 CYS A C 1
ATOM 782 O O . CYS A 1 96 ? 9.047 -25.969 -6.34 1 98.94 96 CYS A O 1
ATOM 784 N N . VAL A 1 97 ? 9.93 -26.969 -8.109 1 98.94 97 VAL A N 1
ATOM 785 C CA . VAL A 1 97 ? 10.648 -25.828 -8.656 1 98.94 97 VAL A CA 1
ATOM 786 C C . VAL A 1 97 ? 10.031 -25.406 -9.992 1 98.94 97 VAL A C 1
ATOM 788 O O . VAL A 1 97 ? 10.141 -26.141 -10.984 1 98.94 97 VAL A O 1
ATOM 791 N N . LEU A 1 98 ? 9.43 -24.281 -10.031 1 98.94 98 LEU A N 1
ATOM 792 C CA . LEU A 1 98 ? 8.727 -23.812 -11.219 1 98.94 98 LEU A CA 1
ATOM 793 C C . LEU A 1 98 ? 9.414 -22.594 -11.812 1 98.94 98 LEU A C 1
ATOM 795 O O . LEU A 1 98 ? 8.852 -21.922 -12.68 1 98.94 98 LEU A O 1
ATOM 799 N N . ASP A 1 99 ? 10.656 -22.297 -11.414 1 98.94 99 ASP A N 1
ATOM 800 C CA . ASP A 1 99 ? 11.359 -21.078 -11.805 1 98.94 99 ASP A CA 1
ATOM 801 C C . ASP A 1 99 ? 11.281 -20.859 -13.32 1 98.94 99 ASP A C 1
ATOM 803 O O . ASP A 1 99 ? 11.398 -21.812 -14.094 1 98.94 99 ASP A O 1
ATOM 807 N N . TYR A 1 100 ? 11 -19.625 -13.727 1 98.81 100 TYR A N 1
ATOM 808 C CA . TYR A 1 100 ? 11.062 -19.172 -15.117 1 98.81 100 TYR A CA 1
ATOM 809 C C . TYR A 1 100 ? 9.883 -19.719 -15.914 1 98.81 100 TYR A C 1
ATOM 811 O O . TYR A 1 100 ? 9.836 -19.578 -17.141 1 98.81 100 TYR A O 1
ATOM 819 N N . SER A 1 101 ? 8.953 -20.297 -15.328 1 98.88 101 SER A N 1
ATOM 820 C CA . SER A 1 101 ? 7.789 -20.812 -16.031 1 98.88 101 SER A CA 1
ATOM 821 C C . SER A 1 101 ? 6.727 -19.734 -16.219 1 98.88 101 SER A C 1
ATOM 823 O O . SER A 1 101 ? 6.879 -18.625 -15.711 1 98.88 101 SER A O 1
ATOM 825 N N . SER A 1 102 ? 5.727 -20.047 -17.047 1 98.88 102 SER A N 1
ATOM 826 C CA . SER A 1 102 ? 4.688 -19.047 -17.328 1 98.88 102 SER A CA 1
ATOM 827 C C . SER A 1 102 ? 3.301 -19.688 -17.281 1 98.88 102 SER A C 1
ATOM 829 O O . SER A 1 102 ? 3.08 -20.75 -17.844 1 98.88 102 SER A O 1
ATOM 831 N N . PHE A 1 103 ? 2.391 -19 -16.578 1 98.81 103 PHE A N 1
ATOM 832 C CA . PHE A 1 103 ? 0.979 -19.359 -16.531 1 98.81 103 PHE A CA 1
ATOM 833 C C . PHE A 1 103 ? 0.118 -18.281 -17.172 1 98.81 103 PHE A C 1
ATOM 835 O O . PHE A 1 103 ? -1.073 -18.172 -16.875 1 98.81 103 PHE A O 1
ATOM 842 N N . SER A 1 104 ? 0.665 -17.484 -18.078 1 98.69 104 SER A N 1
ATOM 843 C CA . SER A 1 104 ? -0.019 -16.312 -18.625 1 98.69 104 SER A CA 1
ATOM 844 C C . SER A 1 104 ? -1.344 -16.688 -19.281 1 98.69 104 SER A C 1
ATOM 846 O O . SER A 1 104 ? -1.421 -17.688 -20 1 98.69 104 SER A O 1
ATOM 848 N N . ASN A 1 105 ? -2.434 -15.945 -18.922 1 98.31 105 ASN A N 1
ATOM 849 C CA . ASN A 1 105 ? -3.775 -16.016 -19.484 1 98.31 105 ASN A CA 1
ATOM 850 C C . ASN A 1 105 ? -4.473 -17.328 -19.094 1 98.31 105 ASN A C 1
ATOM 852 O O . ASN A 1 105 ? -5.488 -17.688 -19.703 1 98.31 105 ASN A O 1
ATOM 856 N N . LYS A 1 106 ? -3.973 -17.984 -18.141 1 98.56 106 LYS A N 1
ATOM 857 C CA . LYS A 1 106 ? -4.637 -19.203 -17.672 1 98.56 106 LYS A CA 1
ATOM 858 C C . LYS A 1 106 ? -5.73 -18.875 -16.656 1 98.56 106 LYS A C 1
ATOM 860 O O . LYS A 1 106 ? -5.566 -17.969 -15.82 1 98.56 106 LYS A O 1
ATOM 865 N N . LYS A 1 107 ? -6.832 -19.656 -16.75 1 98.56 107 LYS A N 1
ATOM 866 C CA . LYS A 1 107 ? -7.844 -19.688 -15.703 1 98.56 107 LYS A CA 1
ATOM 867 C C . LYS A 1 107 ? -7.578 -20.828 -14.719 1 98.56 107 LYS A C 1
ATOM 869 O O . LYS A 1 107 ? -7.828 -21.984 -15.039 1 98.56 107 LYS A O 1
ATOM 874 N N . MET A 1 108 ? -7.113 -20.5 -13.641 1 98.25 108 MET A N 1
ATOM 875 C CA . MET A 1 108 ? -6.711 -21.531 -12.695 1 98.25 108 MET A CA 1
ATOM 876 C C . MET A 1 108 ? -7.066 -21.141 -11.266 1 98.25 108 MET A C 1
ATOM 878 O O . MET A 1 108 ? -6.184 -21.047 -10.414 1 98.25 108 MET A O 1
ATOM 882 N N . PRO A 1 109 ? -8.328 -20.922 -10.969 1 98.62 109 P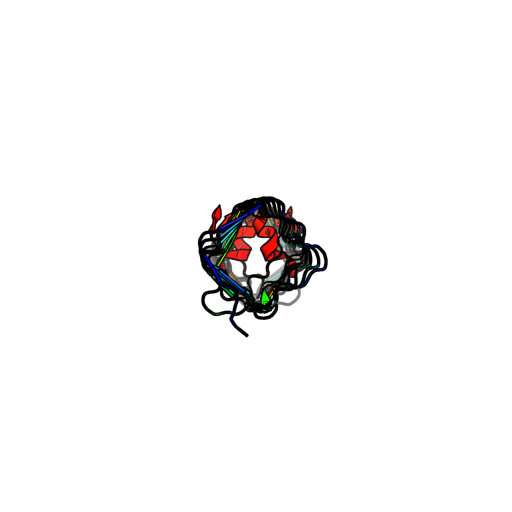RO A N 1
ATOM 883 C CA . PRO A 1 109 ? -8.75 -20.641 -9.594 1 98.62 109 PRO A CA 1
ATOM 884 C C . PRO A 1 109 ? -8.492 -21.812 -8.648 1 98.62 109 PRO A C 1
ATOM 886 O O . PRO A 1 109 ? -8.406 -22.953 -9.086 1 98.62 109 PRO A O 1
ATOM 889 N N . LYS A 1 110 ? -8.305 -21.547 -7.441 1 98.62 110 LYS A N 1
ATOM 890 C CA . LYS A 1 110 ? -8.195 -22.531 -6.359 1 98.62 110 LYS A CA 1
ATOM 891 C C . LYS A 1 110 ? -6.973 -23.422 -6.551 1 98.62 110 LYS A C 1
ATOM 893 O O . LYS A 1 110 ? -6.922 -24.531 -6.016 1 98.62 110 LYS A O 1
ATOM 898 N N . THR A 1 111 ? -6.059 -22.984 -7.277 1 98.81 111 THR A N 1
ATOM 899 C CA . THR A 1 111 ? -4.832 -23.734 -7.484 1 98.81 111 THR A CA 1
ATOM 900 C C . THR A 1 111 ? -3.945 -23.688 -6.242 1 98.81 111 THR A C 1
ATOM 902 O O . THR A 1 111 ? -3.844 -22.641 -5.594 1 98.81 111 THR A O 1
ATOM 905 N N . LYS A 1 112 ? -3.262 -24.781 -5.969 1 98.88 112 LYS A N 1
ATOM 906 C CA . LYS A 1 112 ? -2.41 -24.844 -4.785 1 98.88 112 LYS A CA 1
ATOM 907 C C . LYS A 1 112 ? -0.937 -24.953 -5.172 1 98.88 112 LYS A C 1
ATOM 909 O O . LYS A 1 112 ? -0.542 -25.859 -5.902 1 98.88 112 LYS A O 1
ATOM 914 N N . PHE A 1 113 ? -0.188 -24.016 -4.746 1 98.94 113 PHE A N 1
ATOM 915 C CA . PHE A 1 113 ? 1.27 -24.062 -4.758 1 98.94 113 PHE A CA 1
ATOM 916 C C . PHE A 1 113 ? 1.815 -24.219 -3.34 1 98.94 113 PHE A C 1
ATOM 918 O O . PHE A 1 113 ? 1.697 -23.297 -2.527 1 98.94 113 PHE A O 1
ATOM 925 N N . ASN A 1 114 ? 2.354 -25.312 -3.023 1 98.94 114 ASN A N 1
ATOM 926 C CA . ASN A 1 114 ? 2.85 -25.562 -1.675 1 98.94 114 ASN A CA 1
ATOM 927 C C . ASN A 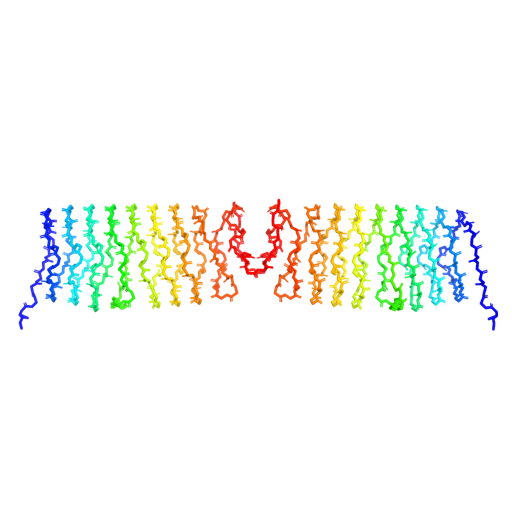1 114 ? 4.355 -25.828 -1.671 1 98.94 114 ASN A C 1
ATOM 929 O O . ASN A 1 114 ? 4.82 -26.797 -2.279 1 98.94 114 ASN A O 1
ATOM 933 N N . ASN A 1 115 ? 5.082 -24.984 -0.979 1 98.94 115 ASN A N 1
ATOM 934 C CA . ASN A 1 115 ? 6.523 -25.156 -0.85 1 98.94 115 ASN A CA 1
ATOM 935 C C . ASN A 1 115 ? 7.207 -25.188 -2.213 1 98.94 115 ASN A C 1
ATOM 937 O O . ASN A 1 115 ? 7.945 -26.141 -2.514 1 98.94 115 ASN A O 1
ATOM 941 N N . CYS A 1 116 ? 6.953 -24.188 -2.971 1 98.94 116 CYS A N 1
ATOM 942 C CA . CYS A 1 116 ? 7.48 -24.156 -4.328 1 98.94 116 CYS A CA 1
ATOM 943 C C . CYS A 1 116 ? 8.422 -22.969 -4.527 1 98.94 116 CYS A C 1
ATOM 945 O O . CYS A 1 116 ? 8.227 -21.906 -3.924 1 98.94 116 CYS A O 1
ATOM 947 N N . SER A 1 117 ? 9.484 -23.203 -5.305 1 98.94 117 SER A N 1
ATOM 948 C CA . SER A 1 117 ? 10.234 -22.078 -5.875 1 98.94 117 SER A CA 1
ATOM 949 C C . SER A 1 117 ? 9.578 -21.562 -7.152 1 98.94 117 SER A C 1
ATOM 951 O O . SER A 1 117 ? 9.367 -22.328 -8.102 1 98.94 117 SER A O 1
ATOM 953 N N . MET A 1 118 ? 9.25 -20.375 -7.168 1 98.88 118 MET A N 1
ATOM 954 C CA . MET A 1 118 ? 8.562 -19.781 -8.305 1 98.88 118 MET A CA 1
ATOM 955 C C . MET A 1 118 ? 9.234 -18.484 -8.734 1 98.88 118 MET A C 1
ATOM 957 O O . MET A 1 118 ? 8.57 -17.469 -8.938 1 98.88 118 MET A O 1
ATOM 961 N N . LYS A 1 119 ? 10.516 -18.484 -8.734 1 98.94 119 LYS A N 1
ATOM 962 C CA . LYS A 1 119 ? 11.281 -17.312 -9.141 1 98.94 119 LYS A CA 1
ATOM 963 C C . LYS A 1 119 ? 11.047 -16.984 -10.617 1 98.94 119 LYS A C 1
ATOM 965 O O . LYS A 1 119 ? 11.094 -17.891 -11.469 1 98.94 119 LYS A O 1
ATOM 970 N N . GLU A 1 120 ? 10.789 -15.727 -10.867 1 98.81 120 GLU A N 1
ATOM 971 C CA . GLU A 1 120 ? 10.656 -15.203 -12.227 1 98.81 120 GLU A CA 1
ATOM 972 C C . GLU A 1 120 ? 9.508 -15.891 -12.969 1 98.81 120 GLU A C 1
ATOM 974 O O . GLU A 1 120 ? 9.555 -16.047 -14.188 1 98.81 120 GLU A O 1
ATOM 979 N N . VAL A 1 121 ? 8.555 -16.375 -12.312 1 98.94 121 VAL A N 1
ATOM 980 C CA . VAL A 1 121 ? 7.367 -16.938 -12.945 1 98.94 121 VAL A CA 1
ATOM 981 C C . VAL A 1 121 ? 6.457 -15.82 -13.438 1 98.94 121 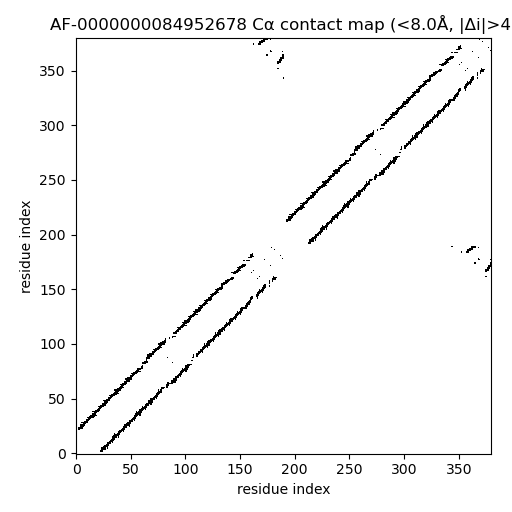VAL A C 1
ATOM 983 O O . VAL A 1 121 ? 6.367 -14.766 -12.812 1 98.94 121 VAL A O 1
ATOM 986 N N . SER A 1 122 ? 5.754 -16.078 -14.516 1 98.88 122 SER A N 1
ATOM 987 C CA . SER A 1 122 ? 4.863 -15.062 -15.086 1 98.88 122 SER A CA 1
ATOM 988 C C . SER A 1 122 ? 3.4 -15.438 -14.875 1 98.88 122 SER A C 1
ATOM 990 O O . SER A 1 122 ? 2.955 -16.5 -15.297 1 98.88 122 SER A O 1
ATOM 992 N N . PHE A 1 123 ? 2.674 -14.523 -14.188 1 98.81 123 PHE A N 1
ATOM 993 C CA . PHE A 1 123 ? 1.219 -14.562 -14.086 1 98.81 123 PHE A CA 1
ATOM 994 C C . PHE A 1 123 ? 0.596 -13.344 -14.758 1 98.81 123 PHE A C 1
ATOM 996 O O . PHE A 1 123 ? 0.089 -12.445 -14.078 1 98.81 123 PHE A O 1
ATOM 1003 N N . ILE A 1 124 ? 0.592 -13.258 -16.047 1 98.75 124 ILE A N 1
ATOM 1004 C CA . ILE A 1 124 ? -0.014 -12.148 -16.766 1 98.75 124 ILE A CA 1
ATOM 1005 C C . ILE A 1 124 ? -1.404 -12.547 -17.25 1 98.75 124 ILE A C 1
ATOM 1007 O O . ILE A 1 124 ? -1.554 -13.523 -18 1 98.75 124 ILE A O 1
ATOM 1011 N N . GLY A 1 125 ? -2.42 -11.812 -16.859 1 98.62 125 GLY A N 1
ATOM 1012 C CA . GLY A 1 125 ? -3.777 -12.125 -17.281 1 98.62 125 GLY A CA 1
ATOM 1013 C C . GLY A 1 125 ? -4.305 -13.414 -16.688 1 98.62 125 GLY A C 1
ATOM 1014 O O . GLY A 1 125 ? -5.203 -14.047 -17.25 1 98.62 125 GLY A O 1
ATOM 1015 N N . THR A 1 126 ? -3.783 -13.82 -15.625 1 98.81 126 THR A N 1
ATOM 1016 C CA . THR A 1 126 ? -4.133 -15.102 -15.016 1 98.81 126 THR A CA 1
ATOM 1017 C C . THR A 1 126 ? -5.266 -14.93 -14.016 1 98.81 126 THR A C 1
ATOM 1019 O O . THR A 1 126 ? -5.379 -13.891 -13.367 1 98.81 126 THR A O 1
ATOM 1022 N N . ILE A 1 127 ? -6.148 -15.898 -13.867 1 98.88 127 ILE A N 1
ATOM 1023 C CA . ILE A 1 127 ? -7.176 -15.93 -12.828 1 98.88 127 ILE A CA 1
ATOM 1024 C C . ILE A 1 127 ? -6.75 -16.891 -11.719 1 98.88 127 ILE A C 1
ATOM 1026 O O . ILE A 1 127 ? -6.723 -18.109 -11.906 1 98.88 127 ILE A O 1
ATOM 1030 N N . LEU A 1 128 ? -6.488 -16.328 -10.562 1 98.88 128 LEU A N 1
ATOM 1031 C CA . LEU A 1 128 ? -5.965 -17.109 -9.453 1 98.88 128 LEU A CA 1
ATOM 1032 C C . LEU A 1 128 ? -6.887 -17.031 -8.242 1 98.88 128 LEU A C 1
ATOM 1034 O O . LEU A 1 128 ? -6.484 -17.344 -7.121 1 98.88 128 LEU A O 1
ATOM 1038 N N . THR A 1 129 ? -8.164 -16.641 -8.492 1 98.88 129 THR A N 1
ATOM 1039 C CA . THR A 1 129 ? -9.117 -16.469 -7.402 1 98.88 129 THR A CA 1
ATOM 1040 C C . THR A 1 129 ? -9.086 -17.656 -6.453 1 98.88 129 THR A C 1
ATOM 1042 O O . THR A 1 129 ? -9.141 -18.812 -6.895 1 98.88 129 THR A O 1
ATOM 1045 N N . GLN A 1 130 ? -8.883 -17.438 -5.168 1 98.88 130 GLN A N 1
ATOM 1046 C CA . GLN A 1 130 ? -8.93 -18.422 -4.086 1 98.88 130 GLN A CA 1
ATOM 1047 C C . GLN A 1 130 ? -7.762 -19.391 -4.172 1 98.88 130 GLN A C 1
ATOM 1049 O O . GLN A 1 130 ? -7.789 -20.453 -3.547 1 98.88 130 GLN A O 1
ATOM 1054 N N . SER A 1 131 ? -6.711 -19.125 -4.906 1 98.94 131 SER A N 1
ATOM 1055 C CA . SER A 1 131 ? -5.512 -19.953 -4.945 1 98.94 131 SER A CA 1
ATOM 1056 C C . SER A 1 131 ? -4.656 -19.75 -3.701 1 98.94 131 SER A C 1
ATOM 1058 O O . SER A 1 131 ? -4.91 -18.828 -2.908 1 98.94 131 SER A O 1
ATOM 1060 N N . VAL A 1 132 ? -3.742 -20.656 -3.514 1 98.94 132 VAL A N 1
ATOM 1061 C CA . VAL A 1 132 ? -2.902 -20.641 -2.32 1 98.94 132 VAL A CA 1
ATOM 1062 C C . VAL A 1 132 ? -1.432 -20.703 -2.723 1 98.94 132 VAL A C 1
ATOM 1064 O O . VAL A 1 132 ? -1.03 -21.594 -3.484 1 98.94 132 VAL A O 1
ATOM 1067 N N . PHE A 1 133 ? -0.669 -19.766 -2.279 1 98.94 133 PHE A N 1
ATOM 1068 C CA . PHE A 1 133 ? 0.788 -19.797 -2.334 1 98.94 133 PHE A CA 1
ATOM 1069 C C . PHE A 1 133 ? 1.378 -20.031 -0.949 1 98.94 133 PHE A C 1
ATOM 1071 O O . PHE A 1 133 ? 1.682 -19.078 -0.23 1 98.94 133 PHE A O 1
ATOM 1078 N N . ASP A 1 134 ? 1.497 -21.25 -0.565 1 98.94 134 ASP A N 1
ATOM 1079 C CA . ASP A 1 134 ? 1.998 -21.594 0.762 1 98.94 134 ASP A CA 1
ATOM 1080 C C . ASP A 1 134 ? 3.512 -21.797 0.742 1 98.94 134 ASP A C 1
ATOM 1082 O O . ASP A 1 134 ? 4.016 -22.719 0.093 1 98.94 134 ASP A O 1
ATOM 1086 N N . ASN A 1 135 ? 4.219 -20.922 1.452 1 98.81 135 ASN A N 1
ATOM 1087 C CA . ASN A 1 135 ? 5.672 -21 1.53 1 98.81 135 ASN A CA 1
ATOM 1088 C C . ASN A 1 135 ? 6.309 -21.016 0.143 1 98.81 135 ASN A C 1
ATOM 1090 O O . ASN A 1 135 ? 7.125 -21.875 -0.164 1 98.81 135 ASN A O 1
ATOM 1094 N N . CYS A 1 136 ? 5.941 -20.078 -0.644 1 98.94 136 CYS A N 1
ATOM 1095 C CA . CYS A 1 136 ? 6.438 -19.984 -2.012 1 98.94 136 CYS A CA 1
ATOM 1096 C C . CYS A 1 136 ? 7.379 -18.797 -2.172 1 98.94 136 CYS A C 1
ATOM 1098 O O . CYS A 1 136 ? 7.117 -17.719 -1.638 1 98.94 136 CYS A O 1
ATOM 1100 N N . ASN A 1 137 ? 8.508 -19 -2.76 1 98.94 137 ASN A N 1
ATOM 1101 C CA . ASN A 1 137 ? 9.406 -17.922 -3.158 1 98.94 137 ASN A CA 1
ATOM 1102 C C . ASN A 1 137 ? 8.984 -17.297 -4.48 1 98.94 137 ASN A C 1
ATOM 1104 O O . ASN A 1 137 ? 9.102 -17.922 -5.535 1 98.94 137 ASN A O 1
ATOM 1108 N N . LEU A 1 138 ? 8.578 -16.109 -4.449 1 98.88 138 LEU A N 1
ATOM 1109 C CA . LEU A 1 138 ? 8.031 -15.453 -5.633 1 98.88 138 LEU A CA 1
ATOM 1110 C C . LEU A 1 138 ? 8.961 -14.352 -6.125 1 98.88 138 LEU A C 1
ATOM 1112 O O . LEU A 1 138 ? 8.516 -13.391 -6.762 1 98.88 138 LEU A O 1
ATOM 1116 N N . GLU A 1 139 ? 10.25 -14.508 -5.844 1 98.81 139 GLU A N 1
ATOM 1117 C CA . GLU A 1 139 ? 11.234 -13.516 -6.266 1 98.81 139 GLU A CA 1
ATOM 1118 C C . GLU A 1 139 ? 11.203 -13.312 -7.777 1 98.81 139 GLU A C 1
ATOM 1120 O O . GLU A 1 139 ? 11.375 -14.266 -8.539 1 98.81 139 GLU A O 1
ATOM 1125 N N . GLY A 1 140 ? 10.945 -12.086 -8.164 1 98.69 140 GLY A N 1
ATOM 1126 C CA . GLY A 1 140 ? 10.984 -11.758 -9.578 1 98.69 140 GLY A CA 1
ATOM 1127 C C . GLY A 1 140 ? 9.742 -12.203 -10.328 1 98.69 140 GLY A C 1
ATOM 1128 O O . GLY A 1 140 ? 9.625 -11.984 -11.531 1 98.69 140 GLY A O 1
ATOM 1129 N N . ALA A 1 141 ? 8.812 -12.852 -9.703 1 98.88 141 ALA A N 1
ATOM 1130 C CA . ALA A 1 141 ? 7.562 -13.25 -10.359 1 98.88 141 ALA A CA 1
ATOM 1131 C C . ALA A 1 141 ? 6.785 -12.039 -10.844 1 98.88 141 ALA A C 1
ATOM 1133 O O . ALA A 1 141 ? 6.801 -10.984 -10.203 1 98.88 141 ALA A O 1
ATOM 1134 N N . ILE A 1 142 ? 6.164 -12.188 -11.953 1 98.75 142 ILE A N 1
ATOM 1135 C CA . ILE A 1 142 ? 5.414 -11.086 -12.555 1 98.75 142 ILE A CA 1
ATOM 1136 C C . ILE A 1 142 ? 3.916 -11.328 -12.383 1 98.75 142 ILE A C 1
ATOM 1138 O O . ILE A 1 142 ? 3.383 -12.328 -12.867 1 98.75 142 ILE A O 1
ATOM 1142 N N . PHE A 1 143 ? 3.258 -10.469 -11.656 1 98.81 143 PHE A N 1
ATOM 1143 C CA . PHE A 1 143 ? 1.803 -10.398 -11.578 1 98.81 143 PHE A CA 1
ATOM 1144 C C . PHE A 1 143 ? 1.278 -9.164 -12.297 1 98.81 143 PHE A C 1
ATOM 1146 O O . PHE A 1 143 ? 1.601 -8.039 -11.922 1 98.81 143 PHE A O 1
ATOM 1153 N N . ASN A 1 144 ? 0.566 -9.312 -13.297 1 98.62 144 ASN A N 1
ATOM 1154 C CA . ASN A 1 144 ? -0.031 -8.227 -14.062 1 98.62 144 ASN A CA 1
ATOM 1155 C C . ASN A 1 144 ? -1.388 -8.617 -14.641 1 98.62 144 ASN A C 1
ATOM 1157 O O . ASN A 1 144 ? -1.537 -9.703 -15.195 1 98.62 144 ASN A O 1
ATOM 1161 N N . ASP A 1 145 ? -2.361 -7.668 -14.43 1 98.56 145 ASP A N 1
ATOM 1162 C CA . ASP A 1 145 ? -3.725 -7.973 -14.852 1 98.56 145 ASP A CA 1
ATOM 1163 C C . ASP A 1 145 ? -4.16 -9.352 -14.359 1 98.56 145 ASP A C 1
ATOM 1165 O O . ASP A 1 145 ? -4.711 -10.141 -15.125 1 98.56 145 ASP A O 1
ATOM 1169 N N . THR A 1 146 ? -3.83 -9.695 -13.172 1 98.75 146 THR A N 1
ATOM 1170 C CA . THR A 1 146 ? -4.121 -10.992 -12.562 1 98.75 146 THR A CA 1
ATOM 1171 C C . THR A 1 146 ? -5.227 -10.867 -11.523 1 98.75 146 THR A C 1
ATOM 1173 O O . THR A 1 146 ? -5.238 -9.922 -10.734 1 98.75 146 THR A O 1
ATOM 1176 N N . GLN A 1 147 ? -6.176 -11.727 -11.555 1 98.88 147 GLN A N 1
ATOM 1177 C CA . GLN A 1 147 ? -7.234 -11.766 -10.555 1 98.88 147 GLN A CA 1
ATOM 1178 C C . GLN A 1 147 ? -6.777 -12.5 -9.297 1 98.88 147 GLN A C 1
ATOM 1180 O O . GLN A 1 147 ? -6.559 -13.711 -9.328 1 98.88 147 GLN A O 1
ATOM 1185 N N . LEU A 1 148 ? -6.719 -11.805 -8.203 1 98.88 148 LEU A N 1
ATOM 1186 C CA . LEU A 1 148 ? -6.133 -12.359 -6.992 1 98.88 148 LEU A CA 1
ATOM 1187 C C . LEU A 1 148 ? -7.133 -12.336 -5.84 1 98.88 148 LEU A C 1
ATOM 1189 O O . LEU A 1 148 ? -6.742 -12.367 -4.672 1 98.88 148 LEU A O 1
ATOM 1193 N N . LYS A 1 149 ? -8.43 -12.234 -6.188 1 98.81 149 LYS A N 1
ATOM 1194 C CA . LYS A 1 149 ? -9.453 -12.219 -5.148 1 98.81 149 LYS A CA 1
ATOM 1195 C C . LYS A 1 149 ? -9.297 -13.414 -4.211 1 98.81 149 LYS A C 1
ATOM 1197 O O . LYS A 1 149 ? -9.211 -14.555 -4.66 1 98.81 149 LYS A O 1
ATOM 1202 N N . GLU A 1 150 ? -9.188 -13.195 -2.928 1 98.88 150 GLU A N 1
ATOM 1203 C CA . GLU A 1 150 ? -9.195 -14.195 -1.862 1 98.88 150 GLU A CA 1
ATOM 1204 C C . GLU A 1 150 ? -8 -15.141 -1.985 1 98.88 150 GLU A C 1
ATOM 1206 O O . GLU A 1 150 ? -8.047 -16.281 -1.518 1 98.88 150 GLU A O 1
ATOM 1211 N N . VAL A 1 151 ? -6.941 -14.75 -2.666 1 98.94 151 VAL A N 1
ATOM 1212 C CA . VAL A 1 151 ? -5.734 -15.562 -2.723 1 98.94 151 VAL A CA 1
ATOM 1213 C C . VAL A 1 151 ? -5.023 -15.523 -1.372 1 98.94 151 VAL A C 1
ATOM 1215 O O . VAL A 1 151 ? -5.023 -14.5 -0.688 1 98.94 151 VAL A O 1
ATOM 1218 N N . ASN A 1 152 ? -4.461 -16.609 -0.965 1 98.94 152 ASN A N 1
ATOM 1219 C CA . ASN A 1 152 ? -3.699 -16.703 0.277 1 98.94 152 ASN A CA 1
ATOM 1220 C C . ASN A 1 152 ? -2.201 -16.578 0.027 1 98.94 152 ASN A C 1
ATOM 1222 O O . ASN A 1 152 ? -1.565 -17.516 -0.459 1 98.94 152 ASN A O 1
ATOM 1226 N N . PHE A 1 153 ? -1.596 -15.43 0.328 1 98.88 153 PHE A N 1
ATOM 1227 C CA . PHE A 1 153 ? -0.162 -15.195 0.208 1 98.88 153 PHE A CA 1
ATOM 1228 C C . PHE A 1 153 ? 0.502 -15.18 1.58 1 98.88 153 PHE A C 1
ATOM 1230 O O . PHE A 1 153 ? 1.65 -14.758 1.717 1 98.88 153 PHE A O 1
ATOM 1237 N N . LEU A 1 154 ? -0.14 -15.688 2.607 1 98.62 154 LEU A N 1
ATOM 1238 C CA . LEU A 1 154 ? 0.26 -15.5 3.998 1 98.62 154 LEU A CA 1
ATOM 1239 C C . LEU A 1 154 ? 1.714 -15.906 4.207 1 98.62 154 LEU A C 1
ATOM 1241 O O . LEU A 1 154 ? 2.459 -15.234 4.918 1 98.62 154 LEU A O 1
ATOM 1245 N N . THR A 1 155 ? 2.096 -16.984 3.613 1 98.69 155 THR A N 1
ATOM 1246 C CA . THR A 1 155 ? 3.438 -17.484 3.871 1 98.69 155 THR A CA 1
ATOM 1247 C C . THR A 1 155 ? 4.324 -17.328 2.643 1 98.69 155 THR A C 1
ATOM 1249 O O . THR A 1 155 ? 5.469 -17.781 2.631 1 98.69 155 THR A O 1
ATOM 1252 N N . ALA A 1 156 ? 3.838 -16.781 1.562 1 98.75 156 ALA A N 1
ATOM 1253 C CA . ALA A 1 156 ? 4.656 -16.484 0.389 1 98.75 156 ALA A CA 1
ATOM 1254 C C . ALA A 1 156 ? 5.602 -15.312 0.662 1 98.75 156 ALA A C 1
ATOM 1256 O O . ALA A 1 156 ? 5.359 -14.508 1.562 1 98.75 156 ALA A O 1
ATOM 1257 N N . TYR A 1 157 ? 6.684 -15.227 -0.052 1 98.5 157 TYR A N 1
ATOM 1258 C CA . TYR A 1 157 ? 7.652 -14.172 0.237 1 98.5 157 TYR A CA 1
ATOM 1259 C C . TYR A 1 157 ? 8.375 -13.727 -1.03 1 98.5 157 TYR A C 1
ATOM 1261 O O . TYR A 1 157 ? 8.297 -14.398 -2.062 1 98.5 157 TYR A O 1
ATOM 1269 N N . ASN A 1 158 ? 8.984 -12.531 -0.99 1 98.31 158 ASN A N 1
ATOM 1270 C CA . ASN A 1 158 ? 9.797 -11.906 -2.027 1 98.31 158 ASN A CA 1
ATOM 1271 C C . ASN A 1 158 ? 8.945 -11.492 -3.229 1 98.31 158 ASN A C 1
ATOM 1273 O O . ASN A 1 158 ? 9.438 -11.477 -4.359 1 98.31 158 ASN A O 1
ATOM 1277 N N . TYR A 1 159 ? 7.672 -11.289 -3.012 1 98.56 159 TYR A N 1
ATOM 1278 C CA . TYR A 1 159 ? 6.832 -10.852 -4.117 1 98.56 159 TYR A CA 1
ATOM 1279 C C . TYR A 1 159 ? 6.801 -9.336 -4.215 1 98.56 159 TYR A C 1
ATOM 1281 O O . TYR A 1 159 ? 7.047 -8.641 -3.227 1 98.56 159 TYR A O 1
ATOM 1289 N N . LYS A 1 160 ? 6.57 -8.836 -5.355 1 98.06 160 LYS A N 1
ATOM 1290 C CA . LYS A 1 160 ? 6.176 -7.465 -5.672 1 98.06 160 LYS A CA 1
ATOM 1291 C C . LYS A 1 160 ? 4.91 -7.441 -6.523 1 98.06 160 LYS A C 1
ATOM 1293 O O . LYS A 1 160 ? 4.938 -7.836 -7.691 1 98.06 160 LYS A O 1
ATOM 1298 N N . ILE A 1 161 ? 3.859 -7.008 -5.984 1 98.62 161 ILE A N 1
ATOM 1299 C CA . ILE A 1 161 ? 2.578 -7.016 -6.684 1 98.62 161 ILE A CA 1
ATOM 1300 C C . ILE A 1 161 ? 1.938 -5.633 -6.602 1 98.62 161 ILE A C 1
ATOM 1302 O O . ILE A 1 161 ? 1.788 -5.074 -5.512 1 98.62 161 ILE A O 1
ATOM 1306 N N . ASP A 1 162 ? 1.569 -5.113 -7.734 1 97.81 162 ASP A N 1
ATOM 1307 C CA . ASP A 1 162 ? 0.848 -3.848 -7.785 1 97.81 162 ASP A CA 1
ATOM 1308 C C . ASP A 1 162 ? -0.658 -4.066 -7.656 1 97.81 162 ASP A C 1
ATOM 1310 O O . ASP A 1 162 ? -1.297 -4.582 -8.578 1 97.81 162 ASP A O 1
ATOM 1314 N N . PRO A 1 163 ? -1.188 -3.676 -6.52 1 97.31 163 PRO A N 1
ATOM 1315 C CA . PRO A 1 163 ? -2.617 -3.93 -6.324 1 97.31 163 PRO A CA 1
ATOM 1316 C C . PRO A 1 163 ? -3.49 -3.209 -7.348 1 97.31 163 PRO A C 1
ATOM 1318 O O . PRO A 1 163 ? -4.641 -3.6 -7.57 1 97.31 163 PRO A O 1
ATOM 1321 N N . GLU A 1 164 ? -3.033 -2.172 -7.961 1 96 164 GLU A N 1
ATOM 1322 C CA . GLU A 1 164 ? -3.82 -1.4 -8.914 1 96 164 GLU A CA 1
ATOM 1323 C C . GLU A 1 164 ? -4.152 -2.23 -10.156 1 96 164 GLU A C 1
ATOM 1325 O O . GLU A 1 164 ? -5.195 -2.029 -10.781 1 96 164 GLU A O 1
ATOM 1330 N N . TYR A 1 165 ? -3.273 -3.141 -10.477 1 97.19 165 TYR A N 1
ATOM 1331 C CA . TYR A 1 165 ? -3.457 -3.906 -11.703 1 97.19 165 TYR A CA 1
ATOM 1332 C C . TYR A 1 165 ? -3.762 -5.367 -11.391 1 97.19 165 TYR A C 1
ATOM 1334 O O . TYR A 1 165 ? -3.773 -6.211 -12.289 1 97.19 165 TYR A O 1
ATOM 1342 N N . ASN A 1 166 ? -3.902 -5.625 -10.188 1 98.44 166 ASN A N 1
ATOM 1343 C CA . ASN A 1 166 ? -4.18 -6.984 -9.734 1 98.44 166 ASN A CA 1
ATOM 1344 C C . ASN A 1 166 ? -5.234 -7.008 -8.633 1 98.44 166 ASN A C 1
ATOM 1346 O O . ASN A 1 166 ? -4.898 -7.062 -7.445 1 98.44 166 ASN A O 1
ATOM 1350 N N . PRO A 1 167 ? -6.496 -6.91 -9.062 1 98.38 167 PRO A N 1
ATOM 1351 C CA . PRO A 1 167 ? -7.539 -6.926 -8.039 1 98.38 167 PRO A CA 1
ATOM 1352 C C . PRO A 1 167 ? -7.352 -8.047 -7.02 1 98.38 167 PRO A C 1
ATOM 1354 O O . PRO A 1 167 ? -7.184 -9.211 -7.395 1 98.38 167 PRO A O 1
ATOM 1357 N N . MET A 1 168 ? -7.387 -7.734 -5.734 1 98.56 168 MET A N 1
ATOM 1358 C CA . MET A 1 168 ? -6.988 -8.695 -4.711 1 98.56 168 MET A CA 1
ATOM 1359 C C . MET A 1 168 ? -7.875 -8.578 -3.479 1 98.56 168 MET A C 1
ATOM 1361 O O . MET A 1 168 ? -7.406 -8.742 -2.352 1 98.56 168 MET A O 1
ATOM 1365 N N . LYS A 1 169 ? -9.156 -8.312 -3.668 1 98.38 169 LYS A N 1
ATOM 1366 C CA . LYS A 1 169 ? -10.102 -8.219 -2.561 1 98.38 169 LYS A CA 1
ATOM 1367 C C . LYS A 1 169 ? -10.039 -9.453 -1.675 1 98.38 169 LYS A C 1
ATOM 1369 O O . LYS A 1 169 ? -10.125 -10.586 -2.168 1 98.38 169 LYS A O 1
ATOM 1374 N N . LYS A 1 170 ? -9.836 -9.305 -0.391 1 98.56 170 LYS A N 1
ATOM 1375 C CA . LYS A 1 170 ? -9.836 -10.336 0.644 1 98.56 170 LYS A CA 1
ATOM 1376 C C . LYS A 1 170 ? -8.648 -11.273 0.488 1 98.56 170 LYS A C 1
ATOM 1378 O O . LYS A 1 170 ? -8.648 -12.383 1.031 1 98.56 170 LYS A O 1
ATOM 1383 N N . ALA A 1 171 ? -7.699 -10.977 -0.398 1 98.81 171 ALA A N 1
ATOM 1384 C CA . ALA A 1 171 ? -6.445 -11.719 -0.392 1 98.81 171 ALA A CA 1
ATOM 1385 C C . ALA A 1 171 ? -5.727 -11.57 0.945 1 98.81 171 ALA A C 1
ATOM 1387 O O . ALA A 1 171 ? -5.895 -10.57 1.64 1 98.81 171 ALA A O 1
ATOM 1388 N N . ARG A 1 172 ? -4.988 -12.523 1.37 1 98.75 172 ARG A N 1
ATOM 1389 C CA . ARG A 1 172 ? -4.344 -12.547 2.68 1 98.75 172 ARG A CA 1
ATOM 1390 C C . ARG A 1 172 ? -2.836 -12.375 2.551 1 98.75 172 ARG A C 1
ATOM 1392 O O . ARG A 1 172 ? -2.195 -13.055 1.746 1 98.75 172 ARG A O 1
ATOM 1399 N N . PHE A 1 173 ? -2.273 -11.5 3.344 1 98.56 173 PHE A N 1
ATOM 1400 C CA . PHE A 1 173 ? -0.841 -11.227 3.357 1 98.56 173 PHE A CA 1
ATOM 1401 C C . PHE A 1 173 ? -0.308 -11.203 4.785 1 98.56 173 PHE A C 1
ATOM 1403 O O . PHE A 1 173 ? -1.046 -10.898 5.727 1 98.56 173 PHE A O 1
ATOM 1410 N N . SER A 1 174 ? 0.956 -11.531 4.941 1 96.88 174 SER A N 1
ATOM 1411 C CA . SER A 1 174 ? 1.646 -11.297 6.203 1 96.88 174 SER A CA 1
ATOM 1412 C C . SER A 1 174 ? 2.078 -9.836 6.332 1 96.88 174 SER A C 1
ATOM 1414 O O . SER A 1 174 ? 2.25 -9.148 5.324 1 96.88 174 SER A O 1
ATOM 1416 N N . SER A 1 175 ? 2.277 -9.406 7.59 1 94.31 175 SER A N 1
ATOM 1417 C CA . SER A 1 175 ? 2.791 -8.062 7.836 1 94.31 175 SER A CA 1
ATOM 1418 C C . SER A 1 175 ? 4.16 -7.867 7.195 1 94.31 175 SER A C 1
ATOM 1420 O O . SER A 1 175 ? 4.484 -6.773 6.727 1 94.31 175 SER A O 1
ATOM 1422 N N . GLN A 1 176 ? 4.902 -8.891 7.156 1 94 176 GLN A N 1
ATOM 1423 C CA . GLN A 1 176 ? 6.25 -8.828 6.598 1 94 176 GLN A CA 1
ATOM 1424 C C . GLN A 1 176 ? 6.207 -8.695 5.074 1 94 176 GLN A C 1
ATOM 1426 O O . GLN A 1 176 ? 7.145 -8.18 4.465 1 94 176 GLN A O 1
ATOM 1431 N N . GLY A 1 177 ? 5.164 -9.164 4.508 1 95.69 177 GLY A N 1
ATOM 1432 C CA . GLY A 1 177 ? 5.094 -9.211 3.055 1 95.69 177 GLY A CA 1
ATOM 1433 C C . GLY A 1 177 ? 4.457 -7.977 2.445 1 95.69 177 GLY A C 1
ATOM 1434 O O . GLY A 1 177 ? 4.668 -7.68 1.27 1 95.69 177 GLY A O 1
ATOM 1435 N N . ILE A 1 178 ? 3.744 -7.18 3.184 1 95.44 178 ILE A N 1
ATOM 1436 C CA . ILE A 1 178 ? 2.895 -6.129 2.637 1 95.44 178 ILE A CA 1
ATOM 1437 C C . ILE A 1 178 ? 3.764 -5.039 2.01 1 95.44 178 ILE A C 1
ATOM 1439 O O . ILE A 1 178 ? 3.326 -4.34 1.095 1 95.44 178 ILE A O 1
ATOM 1443 N N . PRO A 1 179 ? 5.047 -4.793 2.42 1 96.06 179 PRO A N 1
ATOM 1444 C CA . PRO A 1 179 ? 5.883 -3.854 1.668 1 96.06 179 PRO A CA 1
ATOM 1445 C C . PRO A 1 179 ? 5.949 -4.184 0.178 1 96.06 179 PRO A C 1
ATOM 1447 O O . PRO A 1 179 ? 6.074 -3.281 -0.653 1 96.06 179 PRO A O 1
ATOM 1450 N N . GLY A 1 180 ? 5.816 -5.41 -0.149 1 97.44 180 GLY A N 1
ATOM 1451 C CA . GLY A 1 180 ? 5.859 -5.836 -1.539 1 97.44 180 GLY A CA 1
ATOM 1452 C C . GLY A 1 180 ? 4.703 -5.301 -2.363 1 97.44 180 GLY A C 1
ATOM 1453 O O . GLY A 1 180 ? 4.75 -5.32 -3.594 1 97.44 180 GLY A O 1
ATOM 1454 N N . LEU A 1 181 ? 3.643 -4.859 -1.773 1 97.88 181 LEU A N 1
ATOM 1455 C CA . LEU A 1 181 ? 2.475 -4.316 -2.459 1 97.88 181 LEU A CA 1
ATOM 1456 C C . LEU A 1 181 ? 2.646 -2.822 -2.717 1 97.88 181 LEU A C 1
ATOM 1458 O O . LEU A 1 181 ? 1.843 -2.215 -3.43 1 97.88 181 LEU A O 1
ATOM 1462 N N . LEU A 1 182 ? 3.74 -2.215 -2.123 1 97.12 182 LEU A N 1
ATOM 1463 C CA . LEU A 1 182 ? 3.91 -0.766 -2.133 1 97.12 182 LEU A CA 1
ATOM 1464 C C . LEU A 1 182 ? 5.156 -0.369 -2.916 1 97.12 182 LEU A C 1
ATOM 1466 O O . LEU A 1 182 ? 5.531 0.805 -2.939 1 97.12 182 LEU A O 1
ATOM 1470 N N . ASP A 1 183 ? 5.734 -1.257 -3.623 1 94.44 183 ASP A N 1
ATOM 1471 C CA . ASP A 1 183 ? 7.035 -1.091 -4.266 1 94.44 183 ASP A CA 1
ATOM 1472 C C . ASP A 1 183 ? 7.023 0.095 -5.227 1 94.44 183 ASP A C 1
ATOM 1474 O O . ASP A 1 183 ? 7.977 0.875 -5.27 1 94.44 183 ASP A O 1
ATOM 1478 N N . LYS A 1 184 ? 6 0.273 -5.918 1 93.75 184 LYS A N 1
ATOM 1479 C CA . LYS A 1 184 ? 5.98 1.261 -6.996 1 93.75 184 LYS A CA 1
ATOM 1480 C C . LYS A 1 184 ? 5.965 2.682 -6.438 1 93.75 184 LYS A C 1
ATOM 1482 O O . LYS A 1 184 ? 6.246 3.641 -7.16 1 93.75 184 LYS A O 1
ATOM 1487 N N . TYR A 1 185 ? 5.613 2.867 -5.238 1 95.44 185 TYR A N 1
ATOM 1488 C CA . TYR A 1 185 ? 5.434 4.203 -4.68 1 95.44 185 TYR A CA 1
ATOM 1489 C C . TYR A 1 185 ? 6.75 4.75 -4.145 1 95.44 185 TYR A C 1
ATOM 1491 O O . TYR A 1 185 ? 6.844 5.934 -3.799 1 95.44 185 TYR A O 1
ATOM 1499 N N . ASP A 1 186 ? 7.797 3.969 -4.156 1 96.19 186 ASP A N 1
ATOM 1500 C CA . ASP A 1 186 ? 9.133 4.406 -3.775 1 96.19 186 ASP A CA 1
ATOM 1501 C C . ASP A 1 186 ? 9.133 5.031 -2.383 1 96.19 186 ASP A C 1
ATOM 1503 O O . ASP A 1 186 ? 9.648 6.133 -2.189 1 96.19 186 ASP A O 1
ATOM 1507 N N . ILE A 1 187 ? 8.43 4.426 -1.434 1 97 187 ILE A N 1
ATOM 1508 C CA . ILE A 1 187 ? 8.414 4.895 -0.052 1 97 187 ILE A CA 1
ATOM 1509 C C . ILE A 1 187 ? 9.531 4.211 0.733 1 97 187 ILE A C 1
ATOM 1511 O O . ILE A 1 187 ? 10.109 3.227 0.271 1 97 187 ILE A O 1
ATOM 1515 N N . LYS A 1 188 ? 9.898 4.793 1.81 1 97.62 188 LYS A N 1
ATOM 1516 C CA . LYS A 1 188 ? 10.891 4.219 2.717 1 97.62 188 LYS A CA 1
ATOM 1517 C C . LYS A 1 188 ? 10.219 3.609 3.947 1 97.62 188 LYS A C 1
ATOM 1519 O O . LYS A 1 188 ? 9.516 4.305 4.684 1 97.62 188 LYS A O 1
ATOM 1524 N N . ILE A 1 189 ? 10.43 2.393 4.109 1 95.75 189 ILE A N 1
ATOM 1525 C CA . ILE A 1 189 ? 9.859 1.698 5.258 1 95.75 189 ILE A CA 1
ATOM 1526 C C . ILE A 1 189 ? 10.953 1.43 6.293 1 95.75 189 ILE A C 1
ATOM 1528 O O . ILE A 1 189 ? 12.031 0.939 5.953 1 95.75 189 ILE A O 1
ATOM 1532 N N . GLN A 1 190 ? 10.719 1.828 7.477 1 90.62 190 GLN A N 1
ATOM 1533 C CA . GLN A 1 190 ? 11.703 1.696 8.539 1 90.62 190 GLN A CA 1
ATOM 1534 C C . GLN A 1 190 ? 11.102 1.036 9.781 1 90.62 190 GLN A C 1
ATOM 1536 O O . GLN A 1 190 ? 9.891 1.106 9.992 1 90.62 190 GLN A O 1
ATOM 1541 N N . MET B 1 1 ? -8.719 53.781 9.078 1 42.47 1 MET B N 1
ATOM 1542 C CA . MET B 1 1 ? -8.719 53.344 10.477 1 42.47 1 MET B CA 1
ATOM 1543 C C . MET B 1 1 ? -7.336 52.844 10.891 1 42.47 1 MET B C 1
ATOM 1545 O O . MET B 1 1 ? -6.688 52.125 10.141 1 42.47 1 MET B O 1
ATOM 1549 N N . GLU B 1 2 ? -6.57 53.375 11.492 1 49.5 2 GLU B N 1
ATOM 1550 C CA . GLU B 1 2 ? -5.152 53.156 11.75 1 49.5 2 GLU B CA 1
ATOM 1551 C C . GLU B 1 2 ? -4.918 51.719 12.273 1 49.5 2 GLU B C 1
ATOM 1553 O O . GLU B 1 2 ? -5.547 51.312 13.25 1 49.5 2 GLU B O 1
ATOM 1558 N N . ASP B 1 3 ? -4.555 50.656 11.438 1 62.94 3 ASP B N 1
ATOM 1559 C CA . ASP B 1 3 ? -4.262 49.312 11.875 1 62.94 3 ASP B CA 1
ATOM 1560 C C . ASP B 1 3 ? -3.426 49.312 13.156 1 62.94 3 ASP B C 1
ATOM 1562 O O . ASP B 1 3 ? -2.471 50.094 13.273 1 62.94 3 ASP B O 1
ATOM 1566 N N . LEU B 1 4 ? -4.016 48.969 14.297 1 87 4 LEU B N 1
ATOM 1567 C CA . LEU B 1 4 ? -3.244 48.812 15.523 1 87 4 LEU B CA 1
ATOM 1568 C C . LEU B 1 4 ? -2.162 47.75 15.359 1 87 4 LEU B C 1
ATOM 1570 O O . LEU B 1 4 ? -2.438 46.656 14.883 1 87 4 LEU B O 1
ATOM 1574 N N . ILE B 1 5 ? -0.862 48.219 15.336 1 94.25 5 ILE B N 1
ATOM 1575 C CA . ILE B 1 5 ? 0.296 47.344 15.195 1 94.25 5 ILE B CA 1
ATOM 1576 C C . ILE B 1 5 ? 0.929 47.094 16.562 1 94.25 5 ILE B C 1
ATOM 1578 O O . ILE B 1 5 ? 1.154 48.031 17.328 1 94.25 5 ILE B O 1
ATOM 1582 N N . HIS B 1 6 ? 1.111 45.844 16.906 1 96.69 6 HIS B N 1
ATOM 1583 C CA . HIS B 1 6 ? 1.836 45.438 18.094 1 96.69 6 HIS B CA 1
ATOM 1584 C C . HIS B 1 6 ? 3.156 44.75 17.719 1 96.69 6 HIS B C 1
ATOM 1586 O O . HIS B 1 6 ? 3.18 43.812 16.938 1 96.69 6 HIS B O 1
ATOM 1592 N N . ILE B 1 7 ? 4.215 45.312 18.234 1 97.56 7 ILE B N 1
ATOM 1593 C CA . ILE B 1 7 ? 5.527 44.781 17.922 1 97.56 7 ILE B CA 1
ATOM 1594 C C . ILE B 1 7 ? 6.25 44.375 19.219 1 97.56 7 ILE B C 1
ATOM 1596 O O . ILE B 1 7 ? 6.281 45.156 20.172 1 97.56 7 ILE B O 1
ATOM 1600 N N . GLN B 1 8 ? 6.734 43.188 19.25 1 98.06 8 GLN B N 1
ATOM 1601 C CA . GLN B 1 8 ? 7.574 42.75 20.359 1 98.06 8 GLN B CA 1
ATOM 1602 C C . GLN B 1 8 ? 6.852 42.906 21.703 1 98.06 8 GLN B C 1
ATOM 1604 O O . GLN B 1 8 ? 7.398 43.469 22.641 1 98.06 8 GLN B O 1
ATOM 1609 N N . LYS B 1 9 ? 5.676 42.438 21.688 1 97.94 9 LYS B N 1
ATOM 1610 C CA . LYS B 1 9 ? 4.871 42.438 22.906 1 97.94 9 LYS B CA 1
ATOM 1611 C C . LYS B 1 9 ? 4.527 41.031 23.359 1 97.94 9 LYS B C 1
ATOM 1613 O O . LYS B 1 9 ? 4.508 40.094 22.562 1 97.94 9 LYS B O 1
ATOM 1618 N N . THR B 1 10 ? 4.445 40.906 24.656 1 98.62 10 THR B N 1
ATOM 1619 C CA . THR B 1 10 ? 3.932 39.688 25.234 1 98.62 10 THR B CA 1
ATOM 1620 C C . THR B 1 10 ? 2.537 39.906 25.812 1 98.62 10 THR B C 1
ATOM 1622 O O . THR B 1 10 ? 2.318 40.844 26.578 1 98.62 10 THR B O 1
ATOM 1625 N N . PHE B 1 11 ? 1.577 39.156 25.422 1 98.12 11 PHE B N 1
ATOM 1626 C CA . PHE B 1 11 ? 0.214 39.125 25.938 1 98.12 11 PHE B CA 1
ATOM 1627 C C . PHE B 1 11 ? -0.012 37.906 26.812 1 98.12 11 PHE B C 1
ATOM 1629 O O . PHE B 1 11 ? 0.075 36.75 26.328 1 98.12 11 PHE B O 1
ATOM 1636 N N . GLU B 1 12 ? -0.194 38.125 28.094 1 98.31 12 GLU B N 1
ATOM 1637 C CA . GLU B 1 12 ? -0.29 37 29.016 1 98.31 12 GLU B CA 1
ATOM 1638 C C . GLU B 1 12 ? -1.644 36.969 29.719 1 98.31 12 GLU B C 1
ATOM 1640 O O . GLU B 1 12 ? -2.135 38 30.156 1 98.31 12 GLU B O 1
ATOM 1645 N N . LYS B 1 13 ? -2.32 35.812 29.734 1 98.31 13 LYS B N 1
ATOM 1646 C CA . LYS B 1 13 ? -3.535 35.531 30.5 1 98.31 13 LYS B CA 1
ATOM 1647 C C . LYS B 1 13 ? -4.691 36.406 30.016 1 98.31 13 LYS B C 1
ATOM 1649 O O . LYS B 1 13 ? -5.477 36.906 30.828 1 98.31 13 LYS B O 1
ATOM 1654 N N . ILE B 1 14 ? -4.633 36.562 28.781 1 97.5 14 ILE B N 1
ATOM 1655 C CA . ILE B 1 14 ? -5.742 37.312 28.188 1 97.5 14 ILE B CA 1
ATOM 1656 C C . ILE B 1 14 ? -6.883 36.344 27.859 1 97.5 14 ILE B C 1
ATOM 1658 O O . ILE B 1 14 ? -6.664 35.281 27.281 1 97.5 14 ILE B O 1
ATOM 1662 N N . VAL B 1 15 ? -8.102 36.656 28.281 1 97.62 15 VAL B N 1
ATOM 1663 C CA . VAL B 1 15 ? -9.297 35.875 27.984 1 97.62 15 VAL B CA 1
ATOM 1664 C C . VAL B 1 15 ? -10.203 36.656 27.031 1 97.62 15 VAL B C 1
ATOM 1666 O O . VAL B 1 15 ? -10.883 37.594 27.453 1 97.62 15 VAL B O 1
ATOM 1669 N N . PHE B 1 16 ? -10.203 36.406 25.828 1 95.81 16 PHE B N 1
ATOM 1670 C CA . PHE B 1 16 ? -11.016 37.062 24.797 1 95.81 16 PHE B CA 1
ATOM 1671 C C . PHE B 1 16 ? -11.961 36.031 24.141 1 95.81 16 PHE B C 1
ATOM 1673 O O . PHE B 1 16 ? -12.031 35.969 22.922 1 95.81 16 PHE B O 1
ATOM 1680 N N . ILE B 1 17 ? -12.68 35.25 24.922 1 95.81 17 ILE B N 1
ATOM 1681 C CA . ILE B 1 17 ? -13.633 34.25 24.453 1 95.81 17 ILE B CA 1
ATOM 1682 C C . ILE B 1 17 ? -14.812 34.938 23.766 1 95.81 17 ILE B C 1
ATOM 1684 O O . ILE B 1 17 ? -15.359 35.906 24.297 1 95.81 17 ILE B O 1
ATOM 1688 N N . ASP B 1 18 ? -15.164 34.562 22.578 1 95.44 18 ASP B N 1
ATOM 1689 C CA . ASP B 1 18 ? -16.344 35.062 21.859 1 95.44 18 ASP B CA 1
ATOM 1690 C C . ASP B 1 18 ? -16.188 36.531 21.5 1 95.44 18 ASP B C 1
ATOM 1692 O O . ASP B 1 18 ? -17.172 37.281 21.438 1 95.44 18 ASP B O 1
ATOM 1696 N N . LYS B 1 19 ? -14.906 36.938 21.422 1 95.69 19 LYS B N 1
ATOM 1697 C CA . LYS B 1 19 ? -14.672 38.344 21.078 1 95.69 19 LYS B CA 1
ATOM 1698 C C . LYS B 1 19 ? -14.188 38.5 19.641 1 95.69 19 LYS B C 1
ATOM 1700 O O . LYS B 1 19 ? -13.93 37.5 18.969 1 95.69 19 LYS B O 1
ATOM 1705 N N . ARG B 1 20 ? -14.234 39.781 19.234 1 96 20 ARG B N 1
ATOM 1706 C CA . ARG B 1 20 ? -13.727 40.125 17.906 1 96 20 ARG B CA 1
ATOM 1707 C C . ARG B 1 20 ? -12.484 41 18 1 96 20 ARG B C 1
ATOM 1709 O O . ARG B 1 20 ? -12.5 42.031 18.641 1 96 20 ARG B O 1
ATOM 1716 N N . VAL B 1 21 ? -11.453 40.531 17.547 1 93.75 21 VAL B N 1
ATOM 1717 C CA . VAL B 1 21 ? -10.203 41.281 17.406 1 93.75 21 VAL B CA 1
ATOM 1718 C C . VAL B 1 21 ? -9.734 41.219 15.945 1 93.75 21 VAL B C 1
ATOM 1720 O O . VAL B 1 21 ? -9.203 40.219 15.5 1 93.75 21 VAL B O 1
ATOM 1723 N N . ASN B 1 22 ? -9.992 42.312 15.227 1 96.19 22 ASN B N 1
ATOM 1724 C CA . ASN B 1 22 ? -9.742 42.25 13.789 1 96.19 22 ASN B CA 1
ATOM 1725 C C . ASN B 1 22 ? -8.836 43.406 13.344 1 96.19 22 ASN B C 1
ATOM 1727 O O . ASN B 1 22 ? -8.648 44.375 14.07 1 96.19 22 ASN B O 1
ATOM 1731 N N . ASN B 1 23 ? -8.234 43.188 12.258 1 96 23 ASN B N 1
ATOM 1732 C CA . ASN B 1 23 ? -7.457 44.219 11.57 1 96 23 ASN B CA 1
ATOM 1733 C C . ASN B 1 23 ? -6.305 44.719 12.43 1 96 23 ASN B C 1
ATOM 1735 O O . ASN B 1 23 ? -6.129 45.938 12.586 1 96 23 ASN B O 1
ATOM 1739 N N . ARG B 1 24 ? -5.641 43.844 12.938 1 96.81 24 ARG B N 1
ATOM 1740 C CA . ARG B 1 24 ? -4.445 44.156 13.727 1 96.81 24 ARG B CA 1
ATOM 1741 C C . ARG B 1 24 ? -3.227 43.406 13.164 1 96.81 24 ARG B C 1
ATOM 1743 O O . ARG B 1 24 ? -3.361 42.469 12.375 1 96.81 24 ARG B O 1
ATOM 1750 N N . GLU B 1 25 ? -2.135 43.938 13.461 1 98.12 25 GLU B N 1
ATOM 1751 C CA . GLU B 1 25 ? -0.872 43.312 13.094 1 98.12 25 GLU B CA 1
ATOM 1752 C C . GLU B 1 25 ? -0.021 43.031 14.328 1 98.12 25 GLU B C 1
ATOM 1754 O O . GLU B 1 25 ? 0.147 43.875 15.188 1 98.12 25 GLU B O 1
ATOM 1759 N N . PHE B 1 26 ? 0.444 41.875 14.391 1 98.38 26 PHE B N 1
ATOM 1760 C CA . PHE B 1 26 ? 1.328 41.438 15.461 1 98.38 26 PHE B CA 1
ATOM 1761 C C . PHE B 1 26 ? 2.65 40.938 14.906 1 98.38 26 PHE B C 1
ATOM 1763 O O . PHE B 1 26 ? 2.668 40.062 14.039 1 98.38 26 PHE B O 1
ATOM 1770 N N . GLU B 1 27 ? 3.693 41.531 15.305 1 98.5 27 GLU B N 1
ATOM 1771 C CA . GLU B 1 27 ? 5.023 41.094 14.867 1 98.5 27 GLU B CA 1
ATOM 1772 C C . GLU B 1 27 ? 5.926 40.812 16.062 1 98.5 27 GLU B C 1
ATOM 1774 O O . GLU B 1 27 ? 6.059 41.656 16.969 1 98.5 27 GLU B O 1
ATOM 1779 N N . ASP B 1 28 ? 6.535 39.594 16.031 1 98.69 28 ASP B N 1
ATOM 1780 C CA . ASP B 1 28 ? 7.449 39.219 17.094 1 98.69 28 ASP B CA 1
ATOM 1781 C C . ASP B 1 28 ? 6.758 39.281 18.453 1 98.69 28 ASP B C 1
ATOM 1783 O O . ASP B 1 28 ? 7.324 39.812 19.422 1 98.69 28 ASP B O 1
ATOM 1787 N N . CYS B 1 29 ? 5.535 38.906 18.5 1 98.75 29 CYS B N 1
ATOM 1788 C CA . CYS B 1 29 ? 4.762 38.906 19.734 1 98.75 29 CYS B CA 1
ATOM 1789 C C . CYS B 1 29 ? 4.637 37.5 20.297 1 98.75 29 CYS B C 1
ATOM 1791 O O . CYS B 1 29 ? 4.785 36.5 19.578 1 98.75 29 CYS B O 1
ATOM 1793 N N . ILE B 1 30 ? 4.473 37.406 21.578 1 98.88 30 ILE B N 1
ATOM 1794 C CA . ILE B 1 30 ? 4.23 36.156 22.297 1 98.88 30 ILE B CA 1
ATOM 1795 C C . ILE B 1 30 ? 2.877 36.219 23 1 98.88 30 ILE B C 1
ATOM 1797 O O . ILE B 1 30 ? 2.568 37.188 23.672 1 98.88 30 ILE B O 1
ATOM 1801 N N . PHE B 1 31 ? 2.055 35.25 22.828 1 98.81 31 PHE B N 1
ATOM 1802 C CA . PHE B 1 31 ? 0.805 35.062 23.547 1 98.81 31 PHE B CA 1
ATOM 1803 C C . PHE B 1 31 ? 0.91 33.844 24.484 1 98.81 31 PHE B C 1
ATOM 1805 O O . PHE B 1 31 ? 1.22 32.75 24.047 1 98.81 31 PHE B O 1
ATOM 1812 N N . LYS B 1 32 ? 0.744 34.125 25.797 1 98.75 32 LYS B N 1
ATOM 1813 C CA . LYS B 1 32 ? 0.941 33.062 26.766 1 98.75 32 LYS B CA 1
ATOM 1814 C C . LYS B 1 32 ? -0.293 32.875 27.641 1 98.75 32 LYS B C 1
ATOM 1816 O O . LYS B 1 32 ? -0.816 33.844 28.188 1 98.75 32 LYS B O 1
ATOM 1821 N N . ASN B 1 33 ? -0.745 31.594 27.719 1 98.75 33 ASN B N 1
ATOM 1822 C CA . ASN B 1 33 ? -1.835 31.266 28.625 1 98.75 33 ASN B CA 1
ATOM 1823 C C . ASN B 1 33 ? -3.084 32.094 28.328 1 98.75 33 ASN B C 1
ATOM 1825 O O . ASN B 1 33 ? -3.727 32.594 29.25 1 98.75 33 ASN B O 1
ATOM 1829 N N . CYS B 1 34 ? -3.324 32.25 27.125 1 98.81 34 CYS B N 1
ATOM 1830 C CA . CYS B 1 34 ? -4.492 33.031 26.719 1 98.81 34 CYS B CA 1
ATOM 1831 C C . CYS B 1 34 ? -5.629 32.094 26.281 1 98.81 34 CYS B C 1
ATOM 1833 O O . CYS B 1 34 ? -5.398 30.938 25.938 1 98.81 34 CYS B O 1
ATOM 1835 N N . ASP B 1 35 ? -6.863 32.5 26.391 1 98.75 35 ASP B N 1
ATOM 1836 C CA . ASP B 1 35 ? -8.039 31.812 25.875 1 98.75 35 ASP B CA 1
ATOM 1837 C C . ASP B 1 35 ? -8.773 32.656 24.844 1 98.75 35 ASP B C 1
ATOM 1839 O O . ASP B 1 35 ? -9.422 33.656 25.188 1 98.75 35 ASP B O 1
ATOM 1843 N N . PHE B 1 36 ? -8.633 32.312 23.625 1 98.44 36 PHE B N 1
ATOM 1844 C CA . PHE B 1 36 ? -9.25 33 22.5 1 98.44 36 PHE B CA 1
ATOM 1845 C C . PHE B 1 36 ? -10.328 32.125 21.859 1 98.44 36 PHE B C 1
ATOM 1847 O O . PHE B 1 36 ? -10.648 32.312 20.672 1 98.44 36 PHE B O 1
ATOM 1854 N N . SER B 1 37 ? -10.859 31.125 22.594 1 98.38 37 SER B N 1
ATOM 1855 C CA . SER B 1 37 ? -11.805 30.172 22.016 1 98.38 37 SER B CA 1
ATOM 1856 C C . SER B 1 37 ? -13.055 30.891 21.484 1 98.38 37 SER B C 1
ATOM 1858 O O . SER B 1 37 ? -13.508 31.859 22.094 1 98.38 37 SER B O 1
ATOM 1860 N N . ASN B 1 38 ? -13.547 30.484 20.344 1 98.25 38 ASN B N 1
ATOM 1861 C CA . ASN B 1 38 ? -14.766 30.953 19.688 1 98.25 38 ASN B CA 1
ATOM 1862 C C . ASN B 1 38 ? -14.664 32.406 19.297 1 98.25 38 ASN B C 1
ATOM 1864 O O . ASN B 1 38 ? -15.688 33.062 19.047 1 98.25 38 ASN B O 1
ATOM 1868 N N . SER B 1 39 ? -13.469 32.906 19.188 1 98.12 39 SER B N 1
ATOM 1869 C CA . SER B 1 39 ? -13.289 34.312 18.859 1 98.12 39 SER B CA 1
ATOM 1870 C C . SER B 1 39 ? -13.125 34.531 17.344 1 98.12 39 SER B C 1
ATOM 1872 O O . SER B 1 39 ? -13.016 33.531 16.609 1 98.12 39 SER B O 1
ATOM 1874 N N . ASP B 1 40 ? -13.297 35.781 16.969 1 98.44 40 ASP B N 1
ATOM 1875 C CA . ASP B 1 40 ? -13.102 36.156 15.562 1 98.44 40 ASP B CA 1
ATOM 1876 C C . ASP B 1 40 ? -11.797 36.938 15.391 1 98.44 40 ASP B C 1
ATOM 1878 O O . ASP B 1 40 ? -11.727 38.125 15.695 1 98.44 40 ASP B O 1
ATOM 1882 N N . PHE B 1 41 ? -10.789 36.344 14.883 1 97.88 41 PHE B N 1
ATOM 1883 C CA . PHE B 1 41 ? -9.492 36.938 14.633 1 97.88 41 PHE B CA 1
ATOM 1884 C C . PHE B 1 41 ? -9.281 37.156 13.141 1 97.88 41 PHE B C 1
ATOM 1886 O O . PHE B 1 41 ? -8.148 37.125 12.648 1 97.88 41 PHE B O 1
ATOM 1893 N N . SER B 1 42 ? -10.375 37.375 12.414 1 98.06 42 SER B N 1
ATOM 18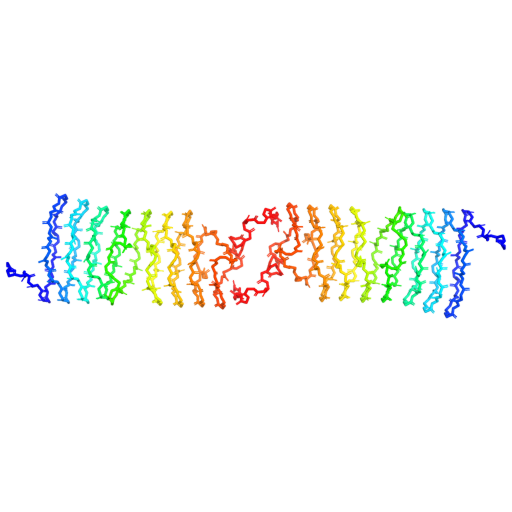94 C CA . SER B 1 42 ? -10.266 37.531 10.969 1 98.06 42 SER B CA 1
ATOM 1895 C C . SER B 1 42 ? -9.477 38.781 10.617 1 98.06 42 SER B C 1
ATOM 1897 O O . SER B 1 42 ? -9.492 39.781 11.359 1 98.06 42 SER B O 1
ATOM 1899 N N . ASN B 1 43 ? -8.703 38.719 9.562 1 97.81 43 ASN B N 1
ATOM 1900 C CA . ASN B 1 43 ? -7.996 39.844 8.938 1 97.81 43 ASN B CA 1
ATOM 1901 C C . ASN B 1 43 ? -6.918 40.406 9.859 1 97.81 43 ASN B C 1
ATOM 1903 O O . ASN B 1 43 ? -6.668 41.594 9.867 1 97.81 43 ASN B O 1
ATOM 1907 N N . ASN B 1 44 ? -6.371 39.594 10.672 1 98.12 44 ASN B N 1
ATOM 1908 C CA . ASN B 1 44 ? -5.164 39.969 11.414 1 98.12 44 ASN B CA 1
ATOM 1909 C C . ASN B 1 44 ? -3.908 39.438 10.719 1 98.12 44 ASN B C 1
ATOM 1911 O O . ASN B 1 44 ? -3.982 38.562 9.867 1 98.12 44 ASN B O 1
ATOM 1915 N N . THR B 1 45 ? -2.824 40 10.992 1 98.56 45 THR B N 1
ATOM 1916 C CA . THR B 1 45 ? -1.523 39.5 10.555 1 98.56 45 THR B CA 1
ATOM 1917 C C . THR B 1 45 ? -0.66 39.125 11.758 1 98.56 45 THR B C 1
ATOM 1919 O O . THR B 1 45 ? -0.479 39.938 12.672 1 98.56 45 THR B O 1
ATOM 1922 N N . PHE B 1 46 ? -0.189 37.969 11.773 1 98.62 46 PHE B N 1
ATOM 1923 C CA . PHE B 1 46 ? 0.789 37.5 12.75 1 98.62 46 PHE B CA 1
ATOM 1924 C C . PHE B 1 46 ? 2.1 37.125 12.07 1 98.62 46 PHE B C 1
ATOM 1926 O O . PHE B 1 46 ? 2.125 36.281 11.18 1 98.62 46 PHE B O 1
ATOM 1933 N N . MET B 1 47 ? 3.145 37.781 12.352 1 98.69 47 MET B N 1
ATOM 1934 C CA . MET B 1 47 ? 4.457 37.5 11.773 1 98.69 47 MET B CA 1
ATOM 1935 C C . MET B 1 47 ? 5.48 37.219 12.875 1 98.69 47 MET B C 1
ATOM 1937 O O . MET B 1 47 ? 5.66 38.031 13.781 1 98.69 47 MET B O 1
ATOM 1941 N N . ASP B 1 48 ? 6.145 36.031 12.82 1 98.75 48 ASP B N 1
ATOM 1942 C CA . ASP B 1 48 ? 7.152 35.656 13.797 1 98.75 48 ASP B CA 1
ATOM 1943 C C . ASP B 1 48 ? 6.594 35.688 15.219 1 98.75 48 ASP B C 1
ATOM 1945 O O . ASP B 1 48 ? 7.215 36.25 16.125 1 98.75 48 ASP B O 1
ATOM 1949 N N . CYS B 1 49 ? 5.422 35.156 15.375 1 98.88 49 CYS B N 1
ATOM 1950 C CA . CYS B 1 49 ? 4.75 35.156 16.672 1 98.88 49 CYS B CA 1
ATOM 1951 C C . CYS B 1 49 ? 4.746 33.75 17.281 1 98.88 49 CYS B C 1
ATOM 1953 O O . CYS B 1 49 ? 5.004 32.781 16.594 1 98.88 49 CYS B O 1
ATOM 1955 N N . GLU B 1 50 ? 4.52 33.719 18.594 1 98.88 50 GLU B N 1
ATOM 1956 C CA . GLU B 1 50 ? 4.41 32.469 19.328 1 98.88 50 GLU B CA 1
ATOM 1957 C C . GLU B 1 50 ? 3.152 32.438 20.188 1 98.88 50 GLU B C 1
ATOM 1959 O O . GLU B 1 50 ? 2.82 33.406 20.844 1 98.88 50 GLU B O 1
ATOM 1964 N N . PHE B 1 51 ? 2.441 31.375 20.109 1 98.94 51 PHE B N 1
ATOM 1965 C CA . PHE B 1 51 ? 1.365 31.062 21.047 1 98.94 51 PHE B CA 1
ATOM 1966 C C . PHE B 1 51 ? 1.76 29.906 21.953 1 98.94 51 PHE B C 1
ATOM 1968 O O . PHE B 1 51 ? 2.18 28.844 21.484 1 98.94 51 PHE B O 1
ATOM 1975 N N . ILE B 1 52 ? 1.709 30.062 23.266 1 98.94 52 ILE B N 1
ATOM 1976 C CA . ILE B 1 52 ? 2.123 29.062 24.25 1 98.94 52 ILE B CA 1
ATOM 1977 C C . ILE B 1 52 ? 1.014 28.859 25.281 1 98.94 52 ILE B C 1
ATOM 1979 O O . ILE B 1 52 ? 0.568 29.812 25.922 1 98.94 52 ILE B O 1
ATOM 1983 N N . ASP B 1 53 ? 0.55 27.609 25.406 1 98.88 53 ASP B N 1
ATOM 1984 C CA . ASP B 1 53 ? -0.458 27.266 26.406 1 98.88 53 ASP B CA 1
ATOM 1985 C C . ASP B 1 53 ? -1.734 28.078 26.188 1 98.88 53 ASP B C 1
ATOM 1987 O O . ASP B 1 53 ? -2.285 28.641 27.141 1 98.88 53 ASP B O 1
ATOM 1991 N N . CYS B 1 54 ? -2.139 28.172 24.984 1 98.94 54 CYS B N 1
ATOM 1992 C CA . CYS B 1 54 ? -3.334 28.938 24.656 1 98.94 54 CYS B CA 1
ATOM 1993 C C . CYS B 1 54 ? -4.461 28.031 24.188 1 98.94 54 CYS B C 1
ATOM 1995 O O . CYS B 1 54 ? -4.215 26.906 23.75 1 98.94 54 CYS B O 1
ATOM 1997 N N . ASN B 1 55 ? -5.66 28.438 24.359 1 98.88 55 ASN B N 1
ATOM 1998 C CA . ASN B 1 55 ? -6.844 27.828 23.766 1 98.88 55 ASN B CA 1
ATOM 1999 C C . ASN B 1 55 ? -7.395 28.672 22.625 1 98.88 55 ASN B C 1
ATOM 2001 O O . ASN B 1 55 ? -7.867 29.781 22.844 1 98.88 55 ASN B O 1
ATOM 2005 N N . LEU B 1 56 ? -7.301 28.219 21.453 1 98.62 56 LEU B N 1
ATOM 2006 C CA . LEU B 1 56 ? -7.809 28.922 20.266 1 98.62 56 LEU B CA 1
ATOM 2007 C C . LEU B 1 56 ? -8.922 28.125 19.609 1 98.62 56 LEU B C 1
ATOM 2009 O O . LEU B 1 56 ? -9.195 28.297 18.406 1 98.62 56 LEU B O 1
ATOM 2013 N N . SER B 1 57 ? -9.562 27.188 20.312 1 98.69 57 SER B N 1
ATOM 2014 C CA . SER B 1 57 ? -10.57 26.312 19.734 1 98.69 57 SER B CA 1
ATOM 2015 C C . SER B 1 57 ? -11.672 27.125 19.047 1 98.69 57 SER B C 1
ATOM 2017 O O . SER B 1 57 ? -12.18 28.094 19.625 1 98.69 57 SER B O 1
ATOM 2019 N N . MET B 1 58 ? -12 26.844 17.844 1 98.5 58 MET B N 1
ATOM 2020 C CA . MET B 1 58 ? -13.109 27.391 17.062 1 98.5 58 MET B CA 1
ATOM 2021 C C . MET B 1 58 ? -12.867 28.844 16.719 1 98.5 58 MET B C 1
ATOM 2023 O O . MET B 1 58 ? -13.805 29.578 16.375 1 98.5 58 MET B O 1
ATOM 2027 N N . THR B 1 59 ? -11.633 29.328 16.812 1 98.62 59 THR B N 1
ATOM 2028 C CA . THR B 1 59 ? -11.297 30.703 16.422 1 98.62 59 THR B CA 1
ATOM 2029 C C . THR B 1 59 ? -11.398 30.859 14.898 1 98.62 59 THR B C 1
ATOM 2031 O O . THR B 1 59 ? -10.961 29.984 14.148 1 98.62 59 THR B O 1
ATOM 2034 N N . GLN B 1 60 ? -12.023 31.938 14.469 1 98.56 60 GLN B N 1
ATOM 2035 C CA . GLN B 1 60 ? -12.125 32.219 13.039 1 98.56 60 GLN B CA 1
ATOM 2036 C C . GLN B 1 60 ? -10.891 32.969 12.547 1 98.56 60 GLN B C 1
ATOM 2038 O O . GLN B 1 60 ? -10.438 33.938 13.18 1 98.56 60 GLN B O 1
ATOM 2043 N N . LEU B 1 61 ? -10.383 32.562 11.43 1 98.5 61 LEU B N 1
ATOM 2044 C CA . LEU B 1 61 ? -9.133 33.125 10.938 1 98.5 61 LEU B CA 1
ATOM 2045 C C . LEU B 1 61 ? -9.273 33.562 9.484 1 98.5 61 LEU B C 1
ATOM 2047 O O . LEU B 1 61 ? -8.289 33.594 8.742 1 98.5 61 LEU B O 1
ATOM 2051 N N . LEU B 1 62 ? -10.492 33.906 9.039 1 98.25 62 LEU B N 1
ATOM 2052 C CA . LEU B 1 62 ? -10.711 34.312 7.652 1 98.25 62 LEU B CA 1
ATOM 2053 C C . LEU B 1 62 ? -9.82 35.5 7.285 1 98.25 62 LEU B C 1
ATOM 2055 O O . LEU B 1 62 ? -9.844 36.531 7.953 1 98.25 62 LEU B O 1
ATOM 2059 N N . GLY B 1 63 ? -9.016 35.281 6.25 1 98.25 63 GLY B N 1
ATOM 2060 C CA . GLY B 1 63 ? -8.18 36.375 5.746 1 98.25 63 GLY B CA 1
ATOM 2061 C C . GLY B 1 63 ? -6.992 36.688 6.641 1 98.25 63 GLY B C 1
ATOM 2062 O O . GLY B 1 63 ? -6.277 37.656 6.418 1 98.25 63 GLY B O 1
ATOM 2063 N N . THR B 1 64 ? -6.781 35.906 7.574 1 98.56 64 THR B N 1
ATOM 2064 C CA . THR B 1 64 ? -5.68 36.125 8.508 1 98.56 64 THR B CA 1
ATOM 2065 C C . THR B 1 64 ? -4.363 35.656 7.918 1 98.56 64 THR B C 1
ATOM 2067 O O . THR B 1 64 ? -4.328 34.625 7.227 1 98.56 64 THR B O 1
ATOM 2070 N N . SER B 1 65 ? -3.295 36.375 8.141 1 98.69 65 SER B N 1
ATOM 2071 C CA . SER B 1 65 ? -1.952 36 7.719 1 98.69 65 SER B CA 1
ATOM 2072 C C . SER B 1 65 ? -1.159 35.375 8.875 1 98.69 65 SER B C 1
ATOM 2074 O O . SER B 1 65 ? -0.942 36.031 9.891 1 98.69 65 SER B O 1
ATOM 2076 N N . LEU B 1 66 ? -0.772 34.25 8.711 1 98.75 66 LEU B N 1
ATOM 2077 C CA . LEU B 1 66 ? 0.114 33.562 9.656 1 98.75 66 LEU B CA 1
ATOM 2078 C C . LEU B 1 66 ? 1.491 33.344 9.039 1 98.75 66 LEU B C 1
ATOM 2080 O O . LEU B 1 66 ? 1.668 32.438 8.211 1 98.75 66 LEU B O 1
ATOM 2084 N N . LYS B 1 67 ? 2.439 34.156 9.383 1 98.56 67 LYS B N 1
ATOM 2085 C CA . LYS B 1 67 ? 3.783 34.125 8.82 1 98.56 67 LYS B CA 1
ATOM 2086 C C . LYS B 1 67 ? 4.809 33.688 9.859 1 98.56 67 LYS B C 1
ATOM 2088 O O . LYS B 1 67 ? 5.254 34.5 10.68 1 98.56 67 LYS B O 1
ATOM 2093 N N . THR B 1 68 ? 5.227 32.469 9.805 1 98.12 68 THR B N 1
ATOM 2094 C CA . THR B 1 68 ? 6.152 31.875 10.766 1 98.12 68 THR B CA 1
ATOM 2095 C C . THR B 1 68 ? 5.59 31.953 12.18 1 98.12 68 THR B C 1
ATOM 2097 O O . THR B 1 68 ? 6.148 32.656 13.031 1 98.12 68 THR B O 1
ATOM 2100 N N . VAL B 1 69 ? 4.551 31.328 12.398 1 98.88 69 VAL B N 1
ATOM 2101 C CA . VAL B 1 69 ? 3.883 31.312 13.695 1 98.88 69 VAL B CA 1
ATOM 2102 C C . VAL B 1 69 ? 4.043 29.938 14.344 1 98.88 69 VAL B C 1
ATOM 2104 O O . VAL B 1 69 ? 3.861 28.906 13.695 1 98.88 69 VAL B O 1
ATOM 2107 N N . ASN B 1 70 ? 4.434 29.938 15.578 1 98.94 70 ASN B N 1
ATOM 2108 C CA . ASN B 1 70 ? 4.633 28.703 16.328 1 98.94 70 ASN B CA 1
ATOM 2109 C C . ASN B 1 70 ? 3.59 28.531 17.422 1 98.94 70 ASN B C 1
ATOM 2111 O O . ASN B 1 70 ? 3.326 29.469 18.188 1 98.94 70 ASN B O 1
ATOM 2115 N N . PHE B 1 71 ? 2.994 27.375 17.484 1 98.94 71 PHE B N 1
ATOM 2116 C CA . PHE B 1 71 ? 2.049 27.016 18.531 1 98.94 71 PHE B CA 1
ATOM 2117 C C . PHE B 1 71 ? 2.617 25.922 19.406 1 98.94 71 PHE B C 1
ATOM 2119 O O . PHE B 1 71 ? 3.053 24.875 18.906 1 98.94 71 PHE B O 1
ATOM 2126 N N . THR B 1 72 ? 2.674 26.141 20.703 1 98.94 72 THR B N 1
ATOM 2127 C CA . THR B 1 72 ? 3.172 25.141 21.641 1 98.94 72 THR B CA 1
ATOM 2128 C C . THR B 1 72 ? 2.15 24.891 22.75 1 98.94 72 THR B C 1
ATOM 2130 O O . THR B 1 72 ? 1.728 25.828 23.438 1 98.94 72 THR B O 1
ATOM 2133 N N . ASN B 1 73 ? 1.766 23.656 22.875 1 98.88 73 ASN B N 1
ATOM 2134 C CA . ASN B 1 73 ? 0.823 23.266 23.922 1 98.88 73 ASN B CA 1
ATOM 2135 C C . ASN B 1 73 ? -0.481 24.047 23.828 1 98.88 73 ASN B C 1
ATOM 2137 O O . ASN B 1 73 ? -0.933 24.625 24.812 1 98.88 73 ASN B O 1
ATOM 2141 N N . CYS B 1 74 ? -1.009 24.094 22.656 1 98.94 74 CYS B N 1
ATOM 2142 C CA . CYS B 1 74 ? -2.236 24.828 22.406 1 98.94 74 CYS B CA 1
ATOM 2143 C C . CYS B 1 74 ? -3.365 23.906 21.984 1 98.94 74 CYS B C 1
ATOM 2145 O O . CYS B 1 74 ? -3.117 22.828 21.438 1 98.94 74 CYS B O 1
ATOM 2147 N N . LYS B 1 75 ? -4.574 24.328 22.266 1 98.81 75 LYS B N 1
ATOM 2148 C CA . LYS B 1 75 ? -5.773 23.703 21.703 1 98.81 75 LYS B CA 1
ATOM 2149 C C . LYS B 1 75 ? -6.289 24.5 20.5 1 98.81 75 LYS B C 1
ATOM 2151 O O . LYS B 1 75 ? -6.691 25.656 20.641 1 98.81 75 LYS B O 1
ATOM 2156 N N . LEU B 1 76 ? -6.203 23.906 19.391 1 98.56 76 LEU B N 1
ATOM 2157 C CA . LEU B 1 76 ? -6.633 24.531 18.141 1 98.56 76 LEU B CA 1
ATOM 2158 C C . LEU B 1 76 ? -7.68 23.672 17.453 1 98.56 76 LEU B C 1
ATOM 2160 O O . LEU B 1 76 ? -7.551 23.375 16.25 1 98.56 76 LEU B O 1
ATOM 2164 N N . MET B 1 77 ? -8.648 23.234 18.172 1 98.81 77 MET B N 1
ATOM 2165 C CA . MET B 1 77 ? -9.672 22.344 17.641 1 98.81 77 MET B CA 1
ATOM 2166 C C . MET B 1 77 ? -10.617 23.094 16.703 1 98.81 77 MET B C 1
ATOM 2168 O O . MET B 1 77 ? -11.078 24.188 17.031 1 98.81 77 MET B O 1
ATOM 2172 N N . GLY B 1 78 ? -10.914 22.516 15.609 1 98.69 78 GLY B N 1
ATOM 2173 C CA . GLY B 1 78 ? -11.953 23.031 14.734 1 98.69 78 GLY B CA 1
ATOM 2174 C C . GLY B 1 78 ? -11.547 24.297 14 1 98.69 78 GLY B C 1
ATOM 2175 O O . GLY B 1 78 ? -12.398 25.109 13.656 1 98.69 78 GLY B O 1
ATOM 2176 N N . ILE B 1 79 ? -10.336 24.531 13.727 1 98.75 79 ILE B N 1
ATOM 2177 C CA . ILE B 1 79 ? -9.859 25.734 13.07 1 98.75 79 ILE B CA 1
ATOM 2178 C C . ILE B 1 79 ? -9.852 25.547 11.555 1 98.75 79 ILE B C 1
ATOM 2180 O O . ILE B 1 79 ? -9.422 24.5 11.062 1 98.75 79 ILE B O 1
ATOM 2184 N N . GLN B 1 80 ? -10.32 26.5 10.773 1 98.62 80 GLN B N 1
ATOM 2185 C CA . GLN B 1 80 ? -10.305 26.453 9.312 1 98.62 80 GLN B CA 1
ATOM 2186 C C . GLN B 1 80 ? -9.078 27.188 8.766 1 98.62 80 GLN B C 1
ATOM 2188 O O . GLN B 1 80 ? -9.211 28.25 8.141 1 98.62 80 GLN B O 1
ATOM 2193 N N . PHE B 1 81 ? -7.941 26.625 8.82 1 98.62 81 PHE B N 1
ATOM 2194 C CA . PHE B 1 81 ? -6.703 27.266 8.398 1 98.62 81 PHE B CA 1
ATOM 2195 C C . PHE B 1 81 ? -6.742 27.594 6.906 1 98.62 81 PHE B C 1
ATOM 2197 O O . PHE B 1 81 ? -6.02 28.469 6.434 1 98.62 81 PHE B O 1
ATOM 2204 N N . HIS B 1 82 ? -7.602 26.812 6.199 1 97.12 82 HIS B N 1
ATOM 2205 C CA . HIS B 1 82 ? -7.695 27.016 4.758 1 97.12 82 HIS B CA 1
ATOM 2206 C C . HIS B 1 82 ? -8.211 28.406 4.434 1 97.12 82 HIS B C 1
ATOM 2208 O O . HIS B 1 82 ? -8.078 28.875 3.301 1 97.12 82 HIS B O 1
ATOM 2214 N N . SER B 1 83 ? -8.789 29.125 5.379 1 97.75 83 SER B N 1
ATOM 2215 C CA . SER B 1 83 ? -9.32 30.469 5.18 1 97.75 83 SER B CA 1
ATOM 2216 C C . SER B 1 83 ? -8.227 31.516 5.348 1 97.75 83 SER B C 1
ATOM 2218 O O . SER B 1 83 ? -8.422 32.688 4.992 1 97.75 83 SER B O 1
ATOM 2220 N N . CYS B 1 84 ? -7.109 31.141 5.824 1 98.5 84 CYS B N 1
ATOM 2221 C CA . CYS B 1 84 ? -5.984 32.062 5.965 1 98.5 84 CYS B CA 1
ATOM 2222 C C . CYS B 1 84 ? -5.398 32.406 4.605 1 98.5 84 CYS B C 1
ATOM 2224 O O . CYS B 1 84 ? -5.551 31.656 3.643 1 98.5 84 CYS B O 1
ATOM 2226 N N . THR B 1 85 ? -4.688 33.469 4.531 1 97.81 85 THR B N 1
ATOM 2227 C CA . THR B 1 85 ? -4.016 33.844 3.289 1 97.81 85 THR B CA 1
ATOM 2228 C C . THR B 1 85 ? -2.834 32.906 3.016 1 97.81 85 THR B C 1
ATOM 2230 O O . THR B 1 85 ? -2.225 32.406 3.949 1 97.81 85 THR B O 1
ATOM 2233 N N . ASP B 1 86 ? -2.574 32.812 1.776 1 97.19 86 ASP B N 1
ATOM 2234 C CA . ASP B 1 86 ? -1.522 31.891 1.369 1 97.19 86 ASP B CA 1
ATOM 2235 C C . ASP B 1 86 ? -0.145 32.531 1.487 1 97.19 86 ASP B C 1
ATOM 2237 O O . ASP B 1 86 ? 0.857 31.844 1.684 1 97.19 86 ASP B O 1
ATOM 2241 N N . PHE B 1 87 ? -0.174 33.812 1.321 1 96.69 87 PHE B N 1
ATOM 2242 C CA . PHE B 1 87 ? 1.095 34.531 1.261 1 96.69 87 PHE B CA 1
ATOM 2243 C C . PHE B 1 87 ? 1.901 34.312 2.535 1 96.69 87 PHE B C 1
ATOM 2245 O O . PHE B 1 87 ? 1.474 34.719 3.623 1 96.69 87 PHE B O 1
ATOM 2252 N N . LEU B 1 88 ? 3.045 33.75 2.424 1 97.25 88 LEU B N 1
ATOM 2253 C CA . LEU B 1 88 ? 4.039 33.469 3.461 1 97.25 88 LEU B CA 1
ATOM 2254 C C . LEU B 1 88 ? 3.438 32.656 4.602 1 97.25 88 LEU B C 1
ATOM 2256 O O . LEU B 1 88 ? 3.867 32.781 5.75 1 97.25 88 LEU B O 1
ATOM 2260 N N . PHE B 1 89 ? 2.449 31.969 4.215 1 98.5 89 PHE B N 1
ATOM 2261 C CA . PHE B 1 89 ? 1.842 31.094 5.211 1 98.5 89 PHE B CA 1
ATOM 2262 C C . PHE B 1 89 ? 2.873 30.125 5.789 1 98.5 89 PHE B C 1
ATOM 2264 O O . PHE B 1 89 ? 3.471 29.344 5.059 1 98.5 89 PHE B O 1
ATOM 2271 N N . GLY B 1 90 ? 3.15 30.172 7.133 1 98.56 90 GLY B N 1
ATOM 2272 C CA . GLY B 1 90 ? 4.105 29.344 7.844 1 98.56 90 GLY B CA 1
ATOM 2273 C C . GLY B 1 90 ? 3.723 29.094 9.289 1 98.56 90 GLY B C 1
ATOM 2274 O O . GLY B 1 90 ? 3.689 30.031 10.094 1 98.56 90 GLY B O 1
ATOM 2275 N N . VAL B 1 91 ? 3.439 27.844 9.578 1 98.81 91 VAL B N 1
ATOM 2276 C CA . VAL B 1 91 ? 3.002 27.5 10.922 1 98.81 91 VAL B CA 1
ATOM 2277 C C . VAL B 1 91 ? 3.711 26.219 11.391 1 98.81 91 VAL B C 1
ATOM 2279 O O . VAL B 1 91 ? 4.086 25.375 10.57 1 98.81 91 VAL B O 1
ATOM 2282 N N . ASN B 1 92 ? 3.914 26.109 12.625 1 98.81 92 ASN B N 1
ATOM 2283 C CA . ASN B 1 92 ? 4.422 24.906 13.281 1 98.81 92 ASN B CA 1
ATOM 2284 C C . ASN B 1 92 ? 3.662 24.609 14.57 1 98.81 92 ASN B C 1
ATOM 2286 O O . ASN B 1 92 ? 3.223 25.516 15.266 1 98.81 92 ASN B O 1
ATOM 2290 N N . PHE B 1 93 ? 3.592 23.328 14.906 1 98.94 93 PHE B N 1
ATOM 2291 C CA . PHE B 1 93 ? 2.797 22.906 16.062 1 98.94 93 PHE B CA 1
ATOM 2292 C C . PHE B 1 93 ? 3.57 21.922 16.922 1 98.94 93 PHE B C 1
ATOM 2294 O O . PHE B 1 93 ? 4.145 20.953 16.406 1 98.94 93 PHE B O 1
ATOM 2301 N N . GLN B 1 94 ? 3.664 22.156 18.156 1 98.94 94 GLN B N 1
ATOM 2302 C CA . GLN B 1 94 ? 4.254 21.266 19.141 1 98.94 94 GLN B CA 1
ATOM 2303 C C . GLN B 1 94 ? 3.293 21.031 20.312 1 98.94 94 GLN B C 1
ATOM 2305 O O . GLN B 1 94 ? 2.85 21.969 20.953 1 98.94 94 GLN B O 1
ATOM 2310 N N . ASP B 1 95 ? 2.955 19.734 20.578 1 98.94 95 ASP B N 1
ATOM 2311 C CA . ASP B 1 95 ? 2.096 19.375 21.703 1 98.94 95 ASP B CA 1
ATOM 2312 C C . ASP B 1 95 ? 0.738 20.062 21.609 1 98.94 9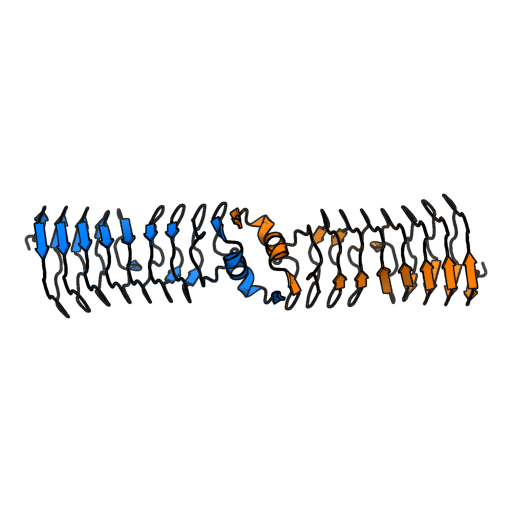5 ASP B C 1
ATOM 2314 O O . ASP B 1 95 ? 0.261 20.656 22.578 1 98.94 95 ASP B O 1
ATOM 2318 N N . CYS B 1 96 ? 0.15 19.984 20.438 1 98.94 96 CYS B N 1
ATOM 2319 C CA . CYS B 1 96 ? -1.101 20.703 20.188 1 98.94 96 CYS B CA 1
ATOM 2320 C C . CYS B 1 96 ? -2.225 19.734 19.859 1 98.94 96 CYS B C 1
ATOM 2322 O O . CYS B 1 96 ? -1.972 18.578 19.5 1 98.94 96 CYS B O 1
ATOM 2324 N N . VAL B 1 97 ? -3.455 20.141 20.047 1 98.94 97 VAL B N 1
ATOM 2325 C CA . VAL B 1 97 ? -4.656 19.438 19.609 1 98.94 97 VAL B CA 1
ATOM 2326 C C . VAL B 1 97 ? -5.277 20.188 18.422 1 98.94 97 VAL B C 1
ATOM 2328 O O . VAL B 1 97 ? -5.797 21.297 18.578 1 98.94 97 VAL B O 1
ATOM 2331 N N . LEU B 1 98 ? -5.246 19.594 17.297 1 98.94 98 LEU B N 1
ATOM 2332 C CA . LEU B 1 98 ? -5.727 20.234 16.078 1 98.94 98 LEU B CA 1
ATOM 2333 C C . LEU B 1 98 ? -6.965 19.516 15.539 1 98.94 98 LEU B C 1
ATOM 2335 O O . LEU B 1 98 ? -7.391 19.766 14.406 1 98.94 98 LEU B O 1
ATOM 2339 N N . ASP B 1 99 ? -7.621 18.672 16.344 1 98.94 99 ASP B N 1
ATOM 2340 C CA . ASP B 1 99 ? -8.727 17.844 15.906 1 98.94 99 ASP B CA 1
ATOM 2341 C C . ASP B 1 99 ? -9.766 18.656 15.148 1 98.94 99 ASP B C 1
ATOM 2343 O O . ASP B 1 99 ? -10.078 19.797 15.531 1 98.94 99 ASP B O 1
ATOM 2347 N N . TYR B 1 100 ? -10.242 18.125 14.016 1 98.81 100 TYR B N 1
ATOM 2348 C CA . TYR B 1 100 ? -11.352 18.672 13.242 1 98.81 100 TYR B CA 1
ATOM 2349 C C . TYR B 1 100 ? -10.945 19.922 12.484 1 98.81 100 TYR B C 1
ATOM 2351 O O . TYR B 1 100 ? -11.781 20.609 11.898 1 98.81 100 TYR B O 1
ATOM 2359 N N . SER B 1 101 ? -9.75 20.266 12.453 1 98.88 101 SER B N 1
ATOM 2360 C CA . SER B 1 101 ? -9.289 21.438 11.727 1 98.88 101 SER B CA 1
ATOM 2361 C C . SER B 1 101 ? -9.023 21.109 10.258 1 98.88 101 SER B C 1
ATOM 2363 O O . SER B 1 101 ? -9.117 19.953 9.844 1 98.88 101 SER B O 1
ATOM 2365 N N . SER B 1 102 ? -8.844 22.172 9.453 1 98.88 102 SER B N 1
ATOM 2366 C CA . SER B 1 102 ? -8.641 21.953 8.023 1 98.88 102 SER B CA 1
ATOM 2367 C C . SER B 1 102 ? -7.488 22.812 7.5 1 98.88 102 SER B C 1
ATOM 2369 O O . SER B 1 102 ? -7.391 24 7.812 1 98.88 102 SER B O 1
ATOM 2371 N N . PHE B 1 103 ? -6.629 22.172 6.719 1 98.81 103 PHE B N 1
ATOM 2372 C CA . PHE B 1 103 ? -5.543 22.844 6.016 1 98.81 103 PHE B CA 1
ATOM 2373 C C . PHE B 1 103 ? -5.734 22.734 4.508 1 98.81 103 PHE B C 1
ATOM 2375 O O . PHE B 1 103 ? -4.77 22.844 3.746 1 98.81 103 PHE B O 1
ATOM 2382 N N . SER B 1 104 ? -6.965 22.578 4.023 1 98.62 104 SER B N 1
ATOM 2383 C CA . SER B 1 104 ? -7.234 22.297 2.617 1 98.62 104 SER B CA 1
ATOM 2384 C C . SER B 1 104 ? -6.676 23.391 1.716 1 98.62 104 SER B C 1
ATOM 2386 O O . SER B 1 104 ? -6.801 24.578 2.021 1 98.62 104 SER B O 1
ATOM 2388 N N . ASN B 1 105 ? -5.938 22.969 0.648 1 98.31 105 ASN B N 1
ATOM 2389 C CA . ASN B 1 105 ? -5.406 23.797 -0.426 1 98.31 105 ASN B CA 1
ATOM 2390 C C . ASN B 1 105 ? -4.277 24.703 0.069 1 98.31 105 ASN B C 1
ATOM 2392 O O . ASN B 1 105 ? -3.895 25.656 -0.611 1 98.31 105 ASN B O 1
ATOM 2396 N N . LYS B 1 106 ? -3.76 24.422 1.203 1 98.56 106 LYS B N 1
ATOM 2397 C CA . LYS B 1 106 ? -2.625 25.188 1.694 1 98.56 106 LYS B CA 1
ATOM 2398 C C . LYS B 1 106 ? -1.311 24.656 1.13 1 98.56 106 LYS B C 1
ATOM 2400 O O . LYS B 1 106 ? -1.136 23.453 0.985 1 98.56 106 LYS B O 1
ATOM 2405 N N . LYS B 1 107 ? -0.406 25.625 0.832 1 98.56 107 LYS B N 1
ATOM 2406 C CA . LYS B 1 107 ? 0.993 25.297 0.564 1 98.56 107 LYS B CA 1
ATOM 2407 C C . LYS B 1 107 ? 1.836 25.406 1.83 1 98.56 107 LYS B C 1
ATOM 2409 O O . LYS B 1 107 ? 2.148 26.516 2.277 1 98.56 107 LYS B O 1
ATOM 2414 N N . MET B 1 108 ? 2.154 24.344 2.354 1 98.25 108 MET B N 1
ATOM 2415 C CA . MET B 1 108 ? 2.85 24.375 3.637 1 98.25 108 MET B CA 1
ATOM 2416 C C . MET B 1 108 ? 3.93 23.297 3.689 1 98.25 108 MET B C 1
ATOM 2418 O O . MET B 1 108 ? 3.893 22.406 4.551 1 98.25 108 MET B O 1
ATOM 2422 N N . PRO B 1 109 ? 4.91 23.344 2.811 1 98.62 109 PRO B N 1
ATOM 2423 C CA . PRO B 1 109 ? 6.035 22.406 2.863 1 98.62 109 PRO B CA 1
ATOM 2424 C C . PRO B 1 109 ? 6.867 22.562 4.137 1 98.62 109 PRO B C 1
ATOM 2426 O O . PRO B 1 109 ? 6.871 23.625 4.754 1 98.62 109 PRO B O 1
ATOM 2429 N N . LYS B 1 110 ? 7.484 21.547 4.559 1 98.62 110 LYS B N 1
ATOM 2430 C CA . LYS B 1 110 ? 8.445 21.531 5.66 1 98.62 110 LYS B CA 1
ATOM 2431 C C . LYS B 1 110 ? 7.777 21.891 6.98 1 98.62 110 LYS B C 1
ATOM 2433 O O . LYS B 1 110 ? 8.445 22.344 7.914 1 98.62 110 LYS B O 1
ATOM 2438 N N . THR B 1 111 ? 6.543 21.75 7.039 1 98.81 111 THR B N 1
ATOM 2439 C CA . THR B 1 111 ? 5.82 22.031 8.273 1 98.81 111 THR B CA 1
ATOM 2440 C C . THR B 1 111 ? 6.055 20.938 9.305 1 98.81 111 THR B C 1
ATOM 2442 O O . THR B 1 111 ? 6.102 19.75 8.961 1 98.81 111 THR B O 1
ATOM 2445 N N . LYS B 1 112 ? 6.125 21.344 10.57 1 98.88 112 LYS B N 1
ATOM 2446 C CA . LYS B 1 112 ? 6.379 20.375 11.641 1 98.88 112 LYS B CA 1
ATOM 2447 C C . LYS B 1 112 ? 5.164 20.234 12.547 1 98.88 112 LYS B C 1
ATOM 2449 O O . LYS B 1 112 ? 4.691 21.219 13.125 1 98.88 112 LYS B O 1
ATOM 2454 N N . PHE B 1 113 ? 4.66 19.062 12.625 1 98.94 113 PHE B N 1
ATOM 2455 C CA . PHE B 1 113 ? 3.695 18.641 13.633 1 98.94 113 PHE B CA 1
ATOM 2456 C C . PHE B 1 113 ? 4.336 17.688 14.625 1 98.94 113 PHE B C 1
ATOM 2458 O O . PHE B 1 113 ? 4.676 16.547 14.273 1 98.94 113 PHE B O 1
ATOM 2465 N N . ASN B 1 114 ? 4.539 18.109 15.812 1 98.94 114 ASN B N 1
ATOM 2466 C CA . ASN B 1 114 ? 5.199 17.281 16.812 1 98.94 114 ASN B CA 1
ATOM 2467 C C . ASN B 1 114 ? 4.281 17 18 1 98.94 114 ASN B C 1
ATOM 2469 O O . ASN B 1 114 ? 3.863 17.922 18.703 1 98.94 114 ASN B O 1
ATOM 2473 N N . ASN B 1 115 ? 4.008 15.734 18.203 1 98.94 115 ASN B N 1
ATOM 2474 C CA . ASN B 1 115 ? 3.182 15.32 19.344 1 98.94 115 ASN B CA 1
ATOM 2475 C C . ASN B 1 115 ? 1.815 16 19.312 1 98.94 115 ASN B C 1
ATOM 2477 O O . ASN B 1 115 ? 1.415 16.641 20.297 1 98.94 115 ASN B O 1
ATOM 2481 N N . CYS B 1 116 ? 1.152 15.844 18.219 1 98.94 116 CYS B N 1
ATOM 2482 C CA . CYS B 1 116 ? -0.129 16.516 18.047 1 98.94 116 CYS B CA 1
ATOM 2483 C C . CYS B 1 116 ? -1.255 15.508 17.859 1 98.94 116 CYS B C 1
ATOM 2485 O O . CYS B 1 116 ? -1.044 14.438 17.281 1 98.94 116 CYS B O 1
ATOM 2487 N N . SER B 1 117 ? -2.418 15.82 18.422 1 98.94 117 SER B N 1
ATOM 2488 C CA . SER B 1 117 ? -3.65 15.156 18.016 1 98.94 117 SER B CA 1
ATOM 2489 C C . SER B 1 117 ? -4.238 15.805 16.766 1 98.94 117 SER B C 1
ATOM 2491 O O . SER B 1 117 ? -4.508 17 16.75 1 98.94 117 SER B O 1
ATOM 2493 N N . MET B 1 118 ? -4.398 15.062 15.797 1 98.88 118 MET B N 1
ATOM 2494 C CA . MET B 1 118 ? -4.895 15.57 14.516 1 98.88 118 MET B CA 1
ATOM 2495 C C . MET B 1 118 ? -6.039 14.711 13.992 1 98.88 118 MET B C 1
ATOM 2497 O O . MET B 1 118 ? -6.047 14.328 12.82 1 98.88 118 MET B O 1
ATOM 2501 N N . LYS B 1 119 ? -6.879 14.305 14.859 1 98.94 119 LYS B N 1
ATOM 2502 C CA . LYS B 1 119 ? -8.031 13.492 14.477 1 98.94 119 LYS B CA 1
ATOM 2503 C C . LYS B 1 119 ? -8.977 14.266 13.562 1 98.94 119 LYS B C 1
ATOM 2505 O O . LYS B 1 119 ? -9.305 15.422 13.836 1 98.94 119 LYS B O 1
ATOM 2510 N N . GLU B 1 120 ? -9.367 13.625 12.484 1 98.81 120 GLU B N 1
ATOM 2511 C CA . GLU B 1 120 ? -10.352 14.148 11.547 1 98.81 120 GLU B CA 1
ATOM 2512 C C . GLU B 1 120 ? -9.875 15.461 10.922 1 98.81 120 GLU B C 1
ATOM 2514 O O . GLU B 1 120 ? -10.688 16.312 10.57 1 98.81 120 GLU B O 1
ATOM 2519 N N . VAL B 1 121 ? -8.648 15.703 10.844 1 98.94 121 VAL B N 1
ATOM 2520 C CA . VAL B 1 121 ? -8.109 16.875 10.164 1 98.94 121 VAL B CA 1
ATOM 2521 C C . VAL B 1 121 ? -8.188 16.672 8.648 1 98.94 121 VAL B C 1
ATOM 2523 O O . VAL B 1 121 ? -8.031 15.555 8.164 1 98.94 121 VAL B O 1
ATOM 2526 N N . SER B 1 122 ? -8.375 17.75 7.926 1 98.88 122 SER B N 1
ATOM 2527 C CA . SER B 1 122 ? -8.484 17.672 6.473 1 98.88 122 SER B CA 1
ATOM 2528 C C . SER B 1 122 ? -7.25 18.25 5.793 1 98.88 122 SER B C 1
ATOM 2530 O O . SER B 1 122 ? -6.914 19.422 6 1 98.88 122 SER B O 1
ATOM 2532 N N . PHE B 1 123 ? -6.578 17.406 4.992 1 98.81 123 PHE B N 1
ATOM 2533 C CA . PHE B 1 123 ? -5.527 17.812 4.07 1 98.81 123 PHE B CA 1
ATOM 2534 C C . PHE B 1 123 ? -5.949 17.562 2.625 1 98.81 123 PHE B C 1
ATOM 2536 O O . PHE B 1 123 ? -5.449 16.641 1.982 1 98.81 123 PHE B O 1
ATOM 2543 N N . ILE B 1 124 ? -6.828 18.328 2.082 1 98.75 124 ILE B N 1
ATOM 2544 C CA . ILE B 1 124 ? -7.258 18.172 0.696 1 98.75 124 ILE B CA 1
ATOM 2545 C C . ILE B 1 124 ? -6.535 19.188 -0.18 1 98.75 124 ILE B C 1
ATOM 2547 O O . ILE B 1 124 ? -6.633 20.406 0.055 1 98.75 124 ILE B O 1
ATOM 2551 N N . GLY B 1 125 ? -5.828 18.734 -1.184 1 98.62 125 GLY B N 1
ATOM 2552 C CA . GLY B 1 125 ? -5.109 19.641 -2.062 1 98.62 125 GLY B CA 1
ATOM 2553 C C . GLY B 1 125 ? -3.947 20.344 -1.379 1 98.62 125 GLY B C 1
ATOM 2554 O O . GLY B 1 125 ? -3.533 21.422 -1.796 1 98.62 125 GLY B O 1
ATOM 2555 N N . THR B 1 126 ? -3.467 19.812 -0.353 1 98.81 126 THR B N 1
ATOM 2556 C CA . THR B 1 126 ? -2.428 20.438 0.45 1 98.81 126 THR B CA 1
ATOM 2557 C C . THR B 1 126 ? -1.041 20.047 -0.045 1 98.81 126 THR B C 1
ATOM 2559 O O . THR B 1 126 ? -0.848 18.922 -0.533 1 98.81 126 THR B O 1
ATOM 2562 N N . ILE B 1 127 ? -0.051 20.922 0.023 1 98.88 127 ILE B N 1
ATOM 2563 C CA . ILE B 1 127 ? 1.348 20.609 -0.26 1 98.88 127 ILE B CA 1
ATOM 2564 C C . ILE B 1 127 ? 2.115 20.453 1.05 1 98.88 127 ILE B C 1
ATOM 2566 O O . ILE B 1 127 ? 2.336 21.422 1.771 1 98.88 127 ILE B O 1
ATOM 2570 N N . LEU B 1 128 ? 2.549 19.25 1.312 1 98.88 128 LEU B N 1
ATOM 2571 C CA . LEU B 1 128 ? 3.195 18.938 2.584 1 98.88 128 LEU B CA 1
ATOM 2572 C C . LEU B 1 128 ? 4.605 18.406 2.361 1 98.88 128 LEU B C 1
ATOM 2574 O O . LEU B 1 128 ? 5.195 17.812 3.264 1 98.88 128 LEU B O 1
ATOM 2578 N N . THR B 1 129 ? 5.164 18.688 1.153 1 98.88 129 THR B N 1
ATOM 2579 C CA . THR B 1 129 ? 6.48 18.172 0.805 1 98.88 129 THR B CA 1
ATOM 2580 C C . THR B 1 129 ? 7.473 18.406 1.939 1 98.88 129 THR B C 1
ATOM 2582 O O . THR B 1 129 ? 7.57 19.516 2.463 1 98.88 129 THR B O 1
ATOM 2585 N N . GLN B 1 130 ? 8.141 17.375 2.424 1 98.88 130 GLN B N 1
ATOM 2586 C CA . GLN B 1 130 ? 9.211 17.406 3.416 1 98.88 130 GLN B CA 1
ATOM 2587 C C . GLN B 1 130 ? 8.68 17.781 4.793 1 98.88 130 GLN B C 1
ATOM 2589 O O . GLN B 1 130 ? 9.445 18.172 5.68 1 98.88 130 GLN B O 1
ATOM 2594 N N . SER B 1 131 ? 7.391 17.703 5.051 1 98.94 131 SER B N 1
ATOM 2595 C CA . SER B 1 131 ? 6.82 17.953 6.375 1 98.94 131 SER B CA 1
ATOM 2596 C C . SER B 1 131 ? 7.027 16.75 7.293 1 98.94 131 SER B C 1
ATOM 2598 O O . SER B 1 131 ? 7.461 15.688 6.848 1 98.94 131 SER B O 1
ATOM 2600 N N . VAL B 1 132 ? 6.832 17.016 8.562 1 98.94 132 VAL B N 1
ATOM 2601 C CA . VAL B 1 132 ? 7.066 15.977 9.57 1 98.94 132 VAL B CA 1
ATOM 2602 C C . VAL B 1 132 ? 5.832 15.82 10.453 1 98.94 132 VAL B C 1
ATOM 2604 O O . VAL B 1 132 ? 5.316 16.812 10.984 1 98.94 132 VAL B O 1
ATOM 2607 N N . PHE B 1 133 ? 5.336 14.641 10.539 1 98.94 133 PHE B N 1
ATOM 2608 C CA . PHE B 1 133 ? 4.34 14.234 11.523 1 98.94 133 PHE B CA 1
ATOM 2609 C C . PHE B 1 133 ? 4.957 13.344 12.594 1 98.94 133 PHE B C 1
ATOM 2611 O O . PHE B 1 133 ? 4.949 12.117 12.469 1 98.94 133 PHE B O 1
ATOM 2618 N N . ASP B 1 134 ? 5.523 13.938 13.586 1 98.94 134 ASP B N 1
ATOM 2619 C CA . ASP B 1 134 ? 6.195 13.188 14.641 1 98.94 134 ASP B CA 1
ATOM 2620 C C . ASP B 1 134 ? 5.234 12.867 15.789 1 98.94 134 ASP B C 1
ATOM 2622 O O . ASP B 1 134 ? 4.754 13.773 16.469 1 98.94 134 ASP B O 1
ATOM 2626 N N . ASN B 1 135 ? 4.973 11.594 15.984 1 98.81 135 ASN B N 1
ATOM 2627 C CA . ASN B 1 135 ? 4.078 11.141 17.047 1 98.81 135 ASN B CA 1
ATOM 2628 C C . ASN B 1 135 ? 2.717 11.828 16.953 1 98.81 135 ASN B C 1
ATOM 2630 O O . ASN B 1 135 ? 2.234 12.383 17.938 1 98.81 135 ASN B O 1
ATOM 2634 N N . CYS B 1 136 ? 2.145 11.773 15.82 1 98.94 136 CYS B N 1
ATOM 2635 C CA . CYS B 1 136 ? 0.857 12.414 15.578 1 98.94 136 CYS B CA 1
ATOM 2636 C C . CYS B 1 136 ? -0.247 11.375 15.406 1 98.94 136 CYS B C 1
ATOM 2638 O O . CYS B 1 136 ? -0.045 10.352 14.758 1 98.94 136 CYS B O 1
ATOM 2640 N N . ASN B 1 137 ? -1.33 11.539 16.078 1 98.94 137 ASN B N 1
ATOM 2641 C CA . ASN B 1 137 ? -2.535 10.75 15.859 1 98.94 137 ASN B CA 1
ATOM 2642 C C . ASN B 1 137 ? -3.346 11.266 14.672 1 98.94 137 ASN B C 1
ATOM 2644 O O . ASN B 1 137 ? -3.945 12.344 14.75 1 98.94 137 ASN B O 1
ATOM 2648 N N . LEU B 1 138 ? -3.426 10.531 13.656 1 98.88 138 LEU B N 1
ATOM 2649 C CA . LEU B 1 138 ? -4.066 10.984 12.43 1 98.88 138 LEU B CA 1
ATOM 2650 C C . LEU B 1 138 ? -5.363 10.219 12.18 1 98.88 138 LEU B C 1
ATOM 2652 O O . LEU B 1 138 ? -5.789 10.07 11.031 1 98.88 138 LEU B O 1
ATOM 2656 N N . GLU B 1 139 ? -5.973 9.75 13.258 1 98.81 139 GLU B N 1
ATOM 2657 C CA . GLU B 1 139 ? -7.223 9.008 13.141 1 98.81 139 GLU B CA 1
ATOM 2658 C C . GLU B 1 139 ? -8.289 9.828 12.422 1 98.81 139 GLU B C 1
ATOM 2660 O O . GLU B 1 139 ? -8.625 10.93 12.852 1 98.81 139 GLU B O 1
ATOM 2665 N N . GLY B 1 140 ? -8.758 9.273 11.328 1 98.69 140 GLY B N 1
ATOM 2666 C CA . GLY B 1 140 ? -9.844 9.922 10.602 1 98.69 140 GLY B CA 1
ATOM 2667 C C . GLY B 1 140 ? -9.383 11.094 9.758 1 98.69 140 GLY B C 1
ATOM 2668 O O . GLY B 1 140 ? -10.188 11.734 9.078 1 98.69 140 GLY B O 1
ATOM 2669 N N . ALA B 1 141 ? -8.141 11.469 9.781 1 98.88 141 ALA B N 1
ATOM 2670 C CA . ALA B 1 141 ? -7.633 12.547 8.945 1 98.88 141 ALA B CA 1
ATOM 2671 C C . ALA B 1 141 ? -7.82 12.234 7.461 1 98.88 141 ALA B C 1
ATOM 2673 O O . ALA B 1 141 ? -7.723 11.07 7.051 1 98.88 141 ALA B O 1
ATOM 2674 N N . ILE B 1 142 ? -8.109 13.227 6.707 1 98.75 142 ILE B N 1
ATOM 2675 C CA . ILE B 1 142 ? -8.352 13.055 5.277 1 98.75 142 ILE B CA 1
ATOM 2676 C C . ILE B 1 142 ? -7.156 13.586 4.488 1 98.75 142 ILE B C 1
ATOM 2678 O O . ILE B 1 142 ? -6.816 14.766 4.578 1 98.75 142 ILE B O 1
ATOM 2682 N N . PHE B 1 143 ? -6.504 12.727 3.775 1 98.81 143 PHE B N 1
ATOM 2683 C CA . PHE B 1 143 ? -5.496 13.078 2.779 1 98.81 143 PHE B CA 1
ATOM 2684 C C . PHE B 1 143 ? -6.016 12.82 1.371 1 98.81 143 PHE B C 1
ATOM 2686 O O . PHE B 1 143 ? -6.324 11.68 1.016 1 98.81 143 PHE B O 1
ATOM 2693 N N . ASN B 1 144 ? -6.168 13.781 0.604 1 98.62 144 ASN B N 1
ATOM 2694 C CA . ASN B 1 144 ? -6.629 13.68 -0.778 1 98.62 144 ASN B CA 1
ATOM 2695 C C . ASN B 1 144 ? -5.988 14.742 -1.663 1 98.62 144 ASN B C 1
ATOM 2697 O O . ASN B 1 144 ? -5.934 15.914 -1.288 1 98.62 144 ASN B O 1
ATOM 2701 N N . ASP B 1 145 ? -5.488 14.234 -2.842 1 98.56 145 ASP B N 1
ATOM 2702 C CA . ASP B 1 145 ? -4.773 15.141 -3.736 1 98.56 145 ASP B CA 1
ATOM 2703 C C . ASP B 1 145 ? -3.725 15.953 -2.979 1 98.56 145 ASP B C 1
ATOM 2705 O O . ASP B 1 145 ? -3.635 17.172 -3.141 1 98.56 145 ASP B O 1
ATOM 2709 N N . THR B 1 146 ? -3.033 15.344 -2.072 1 98.75 146 THR B N 1
ATOM 2710 C CA . THR B 1 146 ? -2.033 15.977 -1.221 1 98.75 146 THR B CA 1
ATOM 2711 C C . THR B 1 146 ? -0.624 15.57 -1.647 1 98.75 146 THR B C 1
ATOM 2713 O O . THR B 1 146 ? -0.372 14.398 -1.945 1 98.75 146 THR B O 1
ATOM 2716 N N . GLN B 1 147 ? 0.256 16.484 -1.778 1 98.88 147 GLN B N 1
ATOM 2717 C CA . GLN B 1 147 ? 1.654 16.219 -2.092 1 98.88 147 GLN B CA 1
ATOM 2718 C C . GLN B 1 147 ? 2.426 15.805 -0.841 1 98.88 147 GLN B C 1
ATOM 2720 O O . GLN B 1 147 ? 2.631 16.609 0.065 1 98.88 147 GLN B O 1
ATOM 2725 N N . LEU B 1 148 ? 2.912 14.609 -0.827 1 98.88 148 LEU B N 1
ATOM 2726 C CA . LEU B 1 148 ? 3.514 14.055 0.383 1 98.88 148 LEU B CA 1
ATOM 2727 C C . LEU B 1 148 ? 4.953 13.625 0.126 1 98.88 148 LEU B C 1
ATOM 2729 O O . LEU B 1 148 ? 5.492 12.781 0.851 1 98.88 148 LEU B O 1
ATOM 2733 N N . LYS B 1 149 ? 5.551 14.172 -0.953 1 98.81 149 LYS B N 1
ATOM 2734 C CA . LYS B 1 149 ? 6.934 13.828 -1.258 1 98.81 149 LYS B CA 1
ATOM 2735 C C . LYS B 1 149 ? 7.832 14.031 -0.041 1 98.81 149 LYS B C 1
ATOM 2737 O O . LYS B 1 149 ? 7.82 15.102 0.572 1 98.81 149 LYS B O 1
ATOM 2742 N N . GLU B 1 150 ? 8.562 13.031 0.384 1 98.88 150 GLU B N 1
ATOM 2743 C CA . GLU B 1 150 ? 9.594 13.07 1.417 1 98.88 150 GLU B CA 1
ATOM 2744 C C . GLU B 1 150 ? 9 13.445 2.773 1 98.88 150 GLU B C 1
ATOM 2746 O O . GLU B 1 150 ? 9.703 13.984 3.635 1 98.88 150 GLU B O 1
ATOM 2751 N N . VAL B 1 151 ? 7.719 13.266 2.982 1 98.94 151 VAL B N 1
ATOM 2752 C CA . VAL B 1 151 ? 7.121 13.5 4.293 1 98.94 151 VAL B CA 1
ATOM 2753 C C . VAL B 1 151 ? 7.547 12.398 5.262 1 98.94 151 VAL B C 1
ATOM 2755 O O . VAL B 1 151 ? 7.695 11.242 4.867 1 98.94 151 VAL B O 1
ATOM 2758 N N . ASN B 1 152 ? 7.781 12.75 6.48 1 98.94 152 ASN B N 1
ATOM 2759 C CA . ASN B 1 152 ? 8.148 11.797 7.523 1 98.94 152 ASN B CA 1
ATOM 2760 C C . ASN B 1 152 ? 6.934 11.391 8.359 1 98.94 152 ASN B C 1
ATOM 2762 O O . ASN B 1 152 ? 6.473 12.164 9.203 1 98.94 152 ASN B O 1
ATOM 2766 N N . PHE B 1 153 ? 6.387 10.188 8.156 1 98.88 153 PHE B N 1
ATOM 2767 C CA . PHE B 1 153 ? 5.277 9.648 8.93 1 98.88 153 PHE B CA 1
ATOM 2768 C C . PHE B 1 153 ? 5.758 8.57 9.891 1 98.88 153 PHE B C 1
ATOM 2770 O O . PHE B 1 153 ? 4.953 7.824 10.453 1 98.88 153 PHE B O 1
ATOM 2777 N N . LEU B 1 154 ? 7.035 8.484 10.156 1 98.62 154 LEU B N 1
ATOM 2778 C CA . LEU B 1 154 ? 7.652 7.348 10.836 1 98.62 154 LEU B CA 1
ATOM 2779 C C . LEU B 1 154 ? 6.949 7.059 12.164 1 98.62 154 LEU B C 1
ATOM 2781 O O . LEU B 1 154 ? 6.723 5.898 12.508 1 98.62 154 LEU B O 1
ATOM 2785 N N . THR B 1 155 ? 6.625 8.07 12.867 1 98.75 155 THR B N 1
ATOM 2786 C CA . THR B 1 155 ? 6.062 7.859 14.195 1 98.75 155 THR B CA 1
ATOM 2787 C C . THR B 1 155 ? 4.586 8.242 14.227 1 98.75 155 THR B C 1
ATOM 2789 O O . THR B 1 155 ? 3.955 8.219 15.289 1 98.75 155 THR B O 1
ATOM 2792 N N . ALA B 1 156 ? 4.012 8.68 13.141 1 98.75 156 ALA B N 1
ATOM 2793 C CA . ALA B 1 156 ? 2.58 8.953 13.062 1 98.75 156 ALA B CA 1
ATOM 2794 C C . ALA B 1 156 ? 1.771 7.66 13.07 1 98.75 156 ALA B C 1
ATOM 2796 O O . ALA B 1 156 ? 2.291 6.594 12.734 1 98.75 156 ALA B O 1
ATOM 2797 N N . TYR B 1 157 ? 0.538 7.715 13.484 1 98.5 157 TYR B N 1
ATOM 2798 C CA . TYR B 1 157 ? -0.237 6.484 13.578 1 98.5 157 TYR B CA 1
ATOM 2799 C C . TYR B 1 157 ? -1.715 6.746 13.312 1 98.5 157 TYR B C 1
ATOM 2801 O O . TYR B 1 157 ? -2.154 7.898 13.297 1 98.5 157 TYR B O 1
ATOM 2809 N N . ASN B 1 158 ? -2.457 5.684 12.992 1 98.31 158 ASN B N 1
ATOM 2810 C CA . ASN B 1 158 ? -3.896 5.641 12.758 1 98.31 158 ASN B CA 1
ATOM 2811 C C . ASN B 1 158 ? -4.277 6.367 11.469 1 98.31 158 ASN B C 1
ATOM 2813 O O . ASN B 1 158 ? -5.367 6.938 11.375 1 98.31 158 ASN B O 1
ATOM 2817 N N . TYR B 1 159 ? -3.35 6.48 10.547 1 98.56 159 TYR B N 1
ATOM 2818 C CA . TYR B 1 159 ? -3.674 7.133 9.281 1 98.56 159 TYR B CA 1
ATOM 2819 C C . TYR B 1 159 ? -4.184 6.125 8.266 1 98.56 159 TYR B C 1
ATOM 2821 O O . TYR B 1 159 ? -3.895 4.93 8.359 1 98.56 159 TYR B O 1
ATOM 2829 N N . LYS B 1 160 ? -4.949 6.559 7.355 1 98.12 160 LYS B N 1
ATOM 2830 C CA . LYS B 1 160 ? -5.32 5.906 6.102 1 98.12 160 LYS B CA 1
ATOM 2831 C C . LYS B 1 160 ? -5.055 6.824 4.91 1 98.12 160 LYS B C 1
ATOM 2833 O O . LYS B 1 160 ? -5.738 7.832 4.734 1 98.12 160 LYS B O 1
ATOM 2838 N N . ILE B 1 161 ? -4.125 6.508 4.145 1 98.69 161 ILE B N 1
ATOM 2839 C CA . ILE B 1 161 ? -3.738 7.352 3.02 1 98.69 161 ILE B CA 1
ATOM 2840 C C . ILE B 1 161 ? -3.688 6.52 1.741 1 98.69 161 ILE B C 1
ATOM 2842 O O . ILE B 1 161 ? -3.023 5.48 1.697 1 98.69 161 ILE B O 1
ATOM 2846 N N . ASP B 1 162 ? -4.363 6.969 0.741 1 97.81 162 ASP B N 1
ATOM 2847 C CA . ASP B 1 162 ? -4.312 6.324 -0.567 1 97.81 162 ASP B CA 1
ATOM 2848 C C . ASP B 1 162 ? -3.154 6.863 -1.401 1 97.81 162 ASP B C 1
ATOM 2850 O O . ASP B 1 162 ? -3.188 8.008 -1.855 1 97.81 162 ASP B O 1
ATOM 2854 N N . PRO B 1 163 ? -2.152 6.035 -1.583 1 97.31 163 PRO B N 1
ATOM 2855 C CA . PRO B 1 163 ? -0.987 6.531 -2.318 1 97.31 163 PRO B CA 1
ATOM 2856 C C . PRO B 1 163 ? -1.323 6.938 -3.752 1 97.31 163 PRO B C 1
ATOM 2858 O O . PRO B 1 163 ? -0.587 7.715 -4.367 1 97.31 163 PRO B O 1
ATOM 2861 N N . GLU B 1 164 ? -2.363 6.441 -4.336 1 95.94 164 GLU B N 1
ATOM 2862 C CA . GLU B 1 164 ? -2.73 6.746 -5.715 1 95.94 164 GLU B CA 1
ATOM 2863 C C . GLU B 1 164 ? -3.094 8.219 -5.879 1 95.94 164 GLU B C 1
ATOM 2865 O O . GLU B 1 164 ? -2.898 8.797 -6.953 1 95.94 164 GLU B O 1
ATOM 2870 N N . TYR B 1 165 ? -3.607 8.789 -4.828 1 97.25 165 TYR B N 1
ATOM 2871 C CA . TYR B 1 165 ? -4.082 10.164 -4.926 1 97.25 165 TYR B CA 1
ATOM 2872 C C . TYR B 1 165 ? -3.217 11.109 -4.094 1 97.25 165 TYR B C 1
ATOM 2874 O O . TYR B 1 165 ? -3.557 12.273 -3.912 1 97.25 165 TYR B O 1
ATOM 2882 N N . ASN B 1 166 ? -2.225 10.578 -3.57 1 98.44 166 ASN B N 1
ATOM 2883 C CA . ASN B 1 166 ? -1.313 11.344 -2.729 1 98.44 166 ASN B CA 1
ATOM 2884 C C . ASN B 1 166 ? 0.144 11 -3.016 1 98.44 166 ASN B C 1
ATOM 2886 O O . ASN B 1 166 ? 0.741 10.18 -2.311 1 98.44 166 ASN B O 1
ATOM 2890 N N . PRO B 1 167 ? 0.673 11.602 -4.094 1 98.38 167 PRO B N 1
ATOM 2891 C CA . PRO B 1 167 ? 2.07 11.297 -4.406 1 98.38 167 PRO B CA 1
ATOM 2892 C C . PRO B 1 167 ? 2.982 11.383 -3.184 1 98.38 167 PRO B C 1
ATOM 2894 O O . PRO B 1 167 ? 2.977 12.398 -2.479 1 98.38 167 PRO B O 1
ATOM 2897 N N . MET B 1 168 ? 3.768 10.359 -2.912 1 98.5 168 MET B N 1
ATOM 2898 C CA . MET B 1 168 ? 4.488 10.273 -1.646 1 98.5 168 MET B CA 1
ATOM 2899 C C . MET B 1 168 ? 5.883 9.695 -1.853 1 98.5 168 MET B C 1
ATOM 2901 O O . MET B 1 168 ? 6.379 8.945 -1.008 1 98.5 168 MET B O 1
ATOM 2905 N N . LYS B 1 169 ? 6.527 10.016 -2.963 1 98.38 169 LYS B N 1
ATOM 2906 C CA . LYS B 1 169 ? 7.879 9.547 -3.248 1 98.38 169 LYS B CA 1
ATOM 2907 C C . LYS B 1 169 ? 8.82 9.844 -2.086 1 98.38 169 LYS B C 1
ATOM 2909 O O . LYS B 1 169 ? 8.891 10.984 -1.618 1 98.38 169 LYS B O 1
ATOM 2914 N N . LYS B 1 170 ? 9.516 8.867 -1.551 1 98.56 170 LYS B N 1
ATOM 2915 C CA . LYS B 1 170 ? 10.539 8.945 -0.51 1 98.56 170 LYS B CA 1
ATOM 2916 C C . LYS B 1 170 ? 9.922 9.336 0.832 1 98.56 170 LYS B C 1
ATOM 2918 O O . LYS B 1 170 ? 10.633 9.781 1.736 1 98.56 170 LYS B O 1
ATOM 2923 N N . ALA B 1 171 ? 8.602 9.375 0.936 1 98.81 171 ALA B N 1
ATOM 2924 C CA . ALA B 1 171 ? 8 9.516 2.26 1 98.81 171 ALA B CA 1
ATOM 2925 C C . ALA B 1 171 ? 8.375 8.336 3.158 1 98.81 171 ALA B C 1
ATOM 2927 O O . ALA B 1 171 ? 8.648 7.238 2.672 1 98.81 171 ALA B O 1
ATOM 2928 N N . ARG B 1 172 ? 8.469 8.523 4.422 1 98.75 172 ARG B N 1
ATOM 2929 C CA . ARG B 1 172 ? 8.938 7.52 5.367 1 98.75 172 ARG B CA 1
ATOM 2930 C C . ARG B 1 172 ? 7.793 7.004 6.23 1 98.75 172 ARG B C 1
ATOM 2932 O O . ARG B 1 172 ? 7.027 7.793 6.793 1 98.75 172 ARG B O 1
ATOM 2939 N N . PHE B 1 173 ? 7.688 5.695 6.348 1 98.56 173 PHE B N 1
ATOM 2940 C CA . PHE B 1 173 ? 6.656 5.043 7.148 1 98.56 173 PHE B CA 1
ATOM 2941 C C . PHE B 1 173 ? 7.262 3.961 8.031 1 98.56 173 PHE B C 1
ATOM 2943 O O . PHE B 1 173 ? 8.297 3.381 7.695 1 98.56 173 PHE B O 1
ATOM 2950 N N . SER B 1 174 ? 6.641 3.719 9.156 1 96.94 174 SER B N 1
ATOM 2951 C CA . SER B 1 174 ? 6.957 2.537 9.953 1 96.94 174 SER B CA 1
ATOM 2952 C C . SER B 1 174 ? 6.301 1.288 9.375 1 96.94 174 SER B C 1
ATOM 2954 O O . SER B 1 174 ? 5.293 1.38 8.672 1 96.94 174 SER B O 1
ATOM 2956 N N . SER B 1 175 ? 6.871 0.108 9.711 1 94.31 175 SER B N 1
ATOM 2957 C CA . SER B 1 175 ? 6.273 -1.16 9.297 1 94.31 175 SER B CA 1
ATOM 2958 C C . SER B 1 175 ? 4.863 -1.313 9.859 1 94.31 175 SER B C 1
ATOM 2960 O O . SER B 1 175 ? 3.992 -1.892 9.203 1 94.31 175 SER B O 1
ATOM 2962 N N . GLN B 1 176 ? 4.668 -0.788 10.992 1 94 176 GLN B N 1
ATOM 2963 C CA . GLN B 1 176 ? 3.369 -0.894 11.656 1 94 176 GLN B CA 1
ATOM 2964 C C . GLN B 1 176 ? 2.33 -0.012 10.969 1 94 176 GLN B C 1
ATOM 2966 O O . GLN B 1 176 ? 1.13 -0.279 11.047 1 94 176 GLN B O 1
ATOM 2971 N N . GLY B 1 177 ? 2.783 1.011 10.344 1 95.69 177 GLY B N 1
ATOM 2972 C CA . GLY B 1 177 ? 1.862 1.984 9.773 1 95.69 177 GLY B CA 1
ATOM 2973 C C . GLY B 1 177 ? 1.49 1.685 8.336 1 95.69 177 GLY B C 1
ATOM 2974 O O . GLY B 1 177 ? 0.459 2.15 7.844 1 95.69 177 GLY B O 1
ATOM 2975 N N . ILE B 1 178 ? 2.211 0.871 7.633 1 95.5 178 ILE B N 1
ATOM 2976 C CA . ILE B 1 178 ? 2.082 0.722 6.188 1 95.5 178 ILE B CA 1
ATOM 2977 C C . ILE B 1 178 ? 0.739 0.079 5.852 1 95.5 178 ILE B C 1
ATOM 2979 O O . ILE B 1 178 ? 0.194 0.295 4.766 1 95.5 178 ILE B O 1
ATOM 2983 N N . PRO B 1 179 ? 0.091 -0.757 6.715 1 96.12 179 PRO B N 1
ATOM 2984 C CA . PRO B 1 179 ? -1.269 -1.208 6.406 1 96.12 179 PRO B CA 1
ATOM 2985 C C . PRO B 1 179 ? -2.217 -0.052 6.098 1 96.12 179 PRO B C 1
ATOM 2987 O O . PRO B 1 179 ? -3.145 -0.206 5.301 1 96.12 179 PRO B O 1
ATOM 2990 N N . GLY B 1 180 ? -1.973 1.071 6.652 1 97.44 180 GLY B N 1
ATOM 2991 C CA . GLY B 1 180 ? -2.811 2.238 6.426 1 97.44 180 GLY B CA 1
ATOM 2992 C C . GLY B 1 180 ? -2.76 2.738 4.992 1 97.44 180 GLY B C 1
ATOM 2993 O O . GLY B 1 180 ? -3.619 3.514 4.57 1 97.44 180 GLY B O 1
ATOM 2994 N N . LEU B 1 181 ? -1.786 2.379 4.227 1 97.88 181 LEU B N 1
ATOM 2995 C CA . LEU B 1 181 ? -1.64 2.785 2.832 1 97.88 181 LEU B CA 1
ATOM 2996 C C . LEU B 1 181 ? -2.391 1.834 1.906 1 97.88 181 LEU B C 1
ATOM 2998 O O . LEU B 1 181 ? -2.525 2.102 0.71 1 97.88 181 LEU B O 1
ATOM 3002 N N . LEU B 1 182 ? -2.914 0.692 2.49 1 97.12 182 LEU B N 1
ATOM 3003 C CA . LEU B 1 182 ? -3.482 -0.385 1.687 1 97.12 182 LEU B CA 1
ATOM 3004 C C . LEU B 1 182 ? -4.969 -0.56 1.982 1 97.12 182 LEU B C 1
ATOM 3006 O O . LEU B 1 182 ? -5.598 -1.494 1.483 1 97.12 182 LEU B O 1
ATOM 3010 N N . ASP B 1 183 ? -5.539 0.333 2.664 1 94.44 183 ASP B N 1
ATOM 3011 C CA . ASP B 1 183 ? -6.891 0.214 3.199 1 94.44 183 ASP B CA 1
ATOM 3012 C C . ASP B 1 183 ? -7.902 -0.019 2.08 1 94.44 183 ASP B C 1
ATOM 3014 O O . ASP B 1 183 ? -8.805 -0.849 2.217 1 94.44 183 ASP B O 1
ATOM 3018 N N . LYS B 1 184 ? -7.762 0.622 1.017 1 93.62 184 LYS B N 1
ATOM 3019 C CA . LYS B 1 184 ? -8.781 0.606 -0.027 1 93.62 184 LYS B CA 1
ATOM 3020 C C . LYS B 1 184 ? -8.836 -0.75 -0.723 1 93.62 184 LYS B C 1
ATOM 3022 O O . LYS B 1 184 ? -9.812 -1.063 -1.409 1 93.62 184 LYS B O 1
ATOM 3027 N N . TYR B 1 185 ? -7.852 -1.526 -0.634 1 95.44 185 TYR B N 1
ATOM 3028 C CA . TYR B 1 185 ? -7.77 -2.771 -1.39 1 95.44 185 TYR B CA 1
ATOM 3029 C C . TYR B 1 185 ? -8.453 -3.908 -0.643 1 95.44 185 TYR B C 1
ATOM 3031 O O . TYR B 1 185 ? -8.648 -4.996 -1.193 1 95.44 185 TYR B O 1
ATOM 3039 N N . ASP B 1 186 ? -8.914 -3.662 0.562 1 96.25 186 ASP B N 1
ATOM 3040 C CA . ASP B 1 186 ? -9.688 -4.629 1.336 1 96.25 186 ASP B CA 1
ATOM 3041 C C . ASP B 1 186 ? -8.938 -5.957 1.459 1 96.25 186 ASP B C 1
ATOM 3043 O O . ASP B 1 186 ? -9.5 -7.02 1.188 1 96.25 186 ASP B O 1
ATOM 3047 N N . ILE B 1 187 ? -7.641 -5.906 1.732 1 97.06 187 ILE B N 1
ATOM 3048 C CA . ILE B 1 187 ? -6.844 -7.113 1.946 1 97.06 187 ILE B CA 1
ATOM 3049 C C . ILE B 1 187 ? -6.844 -7.473 3.43 1 97.06 187 ILE B C 1
ATOM 3051 O O . ILE B 1 187 ? -7.23 -6.66 4.273 1 97.06 187 ILE B O 1
ATOM 3055 N N . LYS B 1 188 ? -6.539 -8.68 3.721 1 97.62 188 LYS B N 1
ATOM 3056 C CA . LYS B 1 188 ? -6.402 -9.148 5.094 1 97.62 188 LYS B CA 1
ATOM 3057 C C . LYS B 1 188 ? -4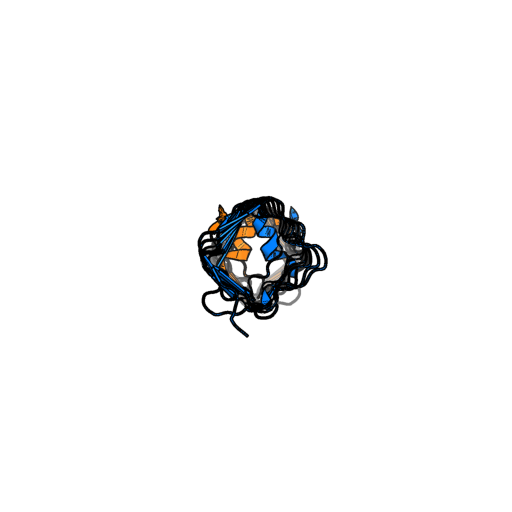.934 -9.289 5.488 1 97.62 188 LYS B C 1
ATOM 3059 O O . LYS B 1 188 ? -4.184 -10.023 4.844 1 97.62 188 LYS B O 1
ATOM 3064 N N . ILE B 1 189 ? -4.594 -8.602 6.449 1 95.75 189 ILE B N 1
ATOM 3065 C CA . ILE B 1 189 ? -3.215 -8.656 6.93 1 95.75 189 ILE B CA 1
ATOM 3066 C C . ILE B 1 189 ? -3.154 -9.453 8.227 1 95.75 189 ILE B C 1
ATOM 3068 O O . ILE B 1 189 ? -3.953 -9.227 9.141 1 95.75 189 ILE B O 1
ATOM 3072 N N . GLN B 1 190 ? -2.309 -10.398 8.281 1 90.56 190 GLN B N 1
ATOM 3073 C CA . GLN B 1 190 ? -2.199 -11.281 9.438 1 90.56 190 GLN B CA 1
ATOM 3074 C C . GLN B 1 190 ? -0.753 -11.391 9.914 1 90.56 190 GLN B C 1
ATOM 3076 O O . GLN B 1 190 ? 0.178 -11.203 9.125 1 90.56 190 GLN B O 1
#

Radius of gyration: 31.45 Å; Cα contacts (8 Å, |Δi|>4): 1299; chains: 2; bounding box: 32×100×67 Å

InterPro domains:
  IPR001646 Pentapeptide repeat [PF00805] (116-153)
  IPR001646 Pentapeptide repeat [PF13599] (25-103)
  IPR052949 Peptide antibiotic immunity-related [PTHR42999] (10-189)

Secondary structure (DSSP, 8-state):
---EEEES-EEES-B-TT-B--SEEEES-EEES-B-TT-B-TT-EEES-EEES-B-TT-B-TT-EEESEEEES-B-TT-BGGGS--TT--EEEES-B-TT-B-TT-B-TT-EEES-B-TT-EEES-B-TT-EEES-B-TT-EEES-B-TT-B-TT-BS----GGGS--TT-EE-TTTGGGGSGGG--EE-/---EEEES-EEES-B-TT-B--SEEEES-EEES-B-TT-B-TT-EEES-EEES-B-TT-B-TT-EEESEEEES-B-TT-BGGGS--TT--EEEES-B-TT-B-TT-B-TT-EEES-B-TT-EEES-B-TT-EEES-B-TT-EEES-B-TT-B-TT-BS----GGGS--TT-EE-TTTGGGGSGGG--EE-

pLDDT: mean 97.32, std 6.07, range [42.47, 98.94]

Solvent-accessible surface area (backbone atoms only — not comparable to full-atom values): 16435 Å² total; per-residue (Å²): 128,82,66,55,70,44,65,66,42,76,48,67,63,46,75,45,59,67,33,78,57,56,50,34,37,36,34,48,26,38,38,32,49,26,33,35,32,52,12,37,40,30,41,21,37,36,33,52,26,38,39,33,48,26,33,38,29,44,28,39,36,50,56,13,30,40,28,48,29,39,37,34,45,26,37,37,31,46,24,52,55,46,44,27,40,69,73,64,37,32,60,35,38,32,48,26,35,34,32,53,14,30,41,38,61,35,70,40,56,58,27,44,37,33,47,23,42,30,33,43,19,35,31,39,48,16,33,31,38,50,14,35,32,40,49,21,40,25,40,70,25,42,60,37,58,19,38,29,34,41,19,37,36,53,53,29,40,63,46,57,41,52,57,90,48,24,52,32,47,54,14,30,31,20,68,86,44,50,63,24,51,47,60,90,52,47,55,40,76,89,128,81,64,55,72,45,65,67,42,77,47,67,64,45,75,44,58,66,32,78,55,58,48,33,35,36,33,48,26,39,38,33,48,25,34,35,32,52,12,36,39,30,41,22,35,36,33,52,25,38,38,34,47,26,34,38,31,45,26,40,36,49,56,14,32,40,27,48,28,40,39,33,45,24,37,36,31,47,23,53,56,46,43,29,40,71,74,64,37,31,60,36,40,32,48,26,35,33,32,52,14,30,41,37,60,35,70,40,56,57,27,44,36,34,45,23,42,29,35,42,20,36,30,39,48,16,33,31,37,49,15,36,32,40,50,20,39,25,39,70,26,43,59,37,58,19,39,29,35,41,18,36,36,53,55,28,40,63,46,57,41,53,56,90,47,23,52,32,47,54,15,31,33,20,69,86,44,50,62,25,52,46,58,89,51,48,56,41,74,88